Protein AF-A0A285TGV7-F1 (afdb_monomer)

Structure (mmCIF, N/CA/C/O backbone):
data_AF-A0A285TGV7-F1
#
_entry.id   AF-A0A285TGV7-F1
#
loop_
_atom_site.group_PDB
_atom_site.id
_atom_site.type_symbol
_atom_site.label_atom_id
_atom_site.label_alt_id
_atom_site.label_comp_id
_atom_site.label_asym_id
_atom_site.label_entity_id
_atom_site.label_seq_id
_atom_site.pdbx_PDB_ins_code
_atom_site.Cartn_x
_atom_site.Cartn_y
_atom_site.Cartn_z
_atom_site.occupancy
_atom_site.B_iso_or_equiv
_atom_site.auth_seq_id
_atom_site.auth_comp_id
_atom_site.auth_asym_id
_atom_site.auth_atom_id
_atom_site.pdbx_PDB_model_num
ATOM 1 N N . MET A 1 1 ? 22.449 10.801 -17.783 1.00 65.06 1 MET A N 1
ATOM 2 C CA . MET A 1 1 ? 21.555 9.685 -18.132 1.00 65.06 1 MET A CA 1
ATOM 3 C C . MET A 1 1 ? 20.516 10.207 -19.103 1.00 65.06 1 MET A C 1
ATOM 5 O O . MET A 1 1 ? 19.995 11.296 -18.882 1.00 65.06 1 MET A O 1
ATOM 9 N N . THR A 1 2 ? 20.301 9.522 -20.219 1.00 84.69 2 THR A N 1
ATOM 10 C CA . THR A 1 2 ? 19.288 9.898 -21.215 1.00 84.69 2 THR A CA 1
ATOM 11 C C . THR A 1 2 ? 17.889 9.512 -20.728 1.00 84.69 2 THR A C 1
ATOM 13 O O . THR A 1 2 ? 17.747 8.608 -19.912 1.00 84.69 2 THR A O 1
ATOM 16 N N . GLN A 1 3 ? 16.834 10.137 -21.267 1.00 82.44 3 GLN A N 1
ATOM 17 C CA . GLN A 1 3 ? 15.449 9.745 -20.954 1.00 82.44 3 GLN A CA 1
ATOM 18 C C . GLN A 1 3 ? 15.185 8.263 -21.263 1.00 82.44 3 GLN A C 1
ATOM 20 O O . GLN A 1 3 ? 14.459 7.599 -20.532 1.00 82.44 3 GLN A O 1
ATOM 25 N N . ARG A 1 4 ? 15.816 7.718 -22.311 1.00 82.44 4 ARG A N 1
ATOM 26 C CA . ARG A 1 4 ? 15.743 6.289 -22.626 1.00 82.44 4 ARG A CA 1
ATOM 27 C C . ARG A 1 4 ? 16.395 5.444 -21.534 1.00 82.44 4 ARG A C 1
ATOM 29 O O . ARG A 1 4 ? 15.785 4.492 -21.071 1.00 82.44 4 ARG A O 1
ATOM 36 N N . GLU A 1 5 ? 17.603 5.790 -21.102 1.00 81.56 5 GLU A N 1
ATOM 37 C CA . GLU A 1 5 ? 18.299 5.070 -20.026 1.00 81.56 5 GLU A CA 1
ATOM 38 C C . GLU A 1 5 ? 17.515 5.113 -18.710 1.00 81.56 5 GLU A C 1
ATOM 40 O O . GLU A 1 5 ? 17.354 4.074 -18.082 1.00 81.56 5 GLU A O 1
ATOM 45 N N . THR A 1 6 ? 16.960 6.272 -18.345 1.00 82.62 6 THR A N 1
ATOM 46 C CA . THR A 1 6 ? 16.120 6.441 -17.150 1.00 82.62 6 THR A CA 1
ATOM 47 C C . THR A 1 6 ? 14.837 5.612 -17.226 1.00 82.62 6 THR A C 1
ATOM 49 O O . THR A 1 6 ? 14.480 4.939 -16.261 1.00 82.62 6 THR A O 1
ATOM 52 N N . LEU A 1 7 ? 14.159 5.605 -18.382 1.00 81.50 7 LEU A N 1
ATOM 53 C CA . LEU A 1 7 ? 12.982 4.764 -18.612 1.00 81.50 7 LEU A CA 1
ATOM 54 C C . LEU A 1 7 ? 13.332 3.281 -18.451 1.00 81.50 7 LEU A C 1
ATOM 56 O O . LEU A 1 7 ? 12.666 2.564 -17.714 1.00 81.50 7 LEU A O 1
ATOM 60 N N . LEU A 1 8 ? 14.389 2.818 -19.117 1.00 78.75 8 LEU A N 1
ATOM 61 C CA . LEU A 1 8 ? 14.788 1.413 -19.070 1.00 78.75 8 LEU A CA 1
ATOM 62 C C . LEU A 1 8 ? 15.233 0.990 -17.670 1.00 78.75 8 LEU A C 1
ATOM 64 O O . LEU A 1 8 ? 14.900 -0.108 -17.243 1.00 78.75 8 LEU A O 1
ATOM 68 N N . GLU A 1 9 ? 15.953 1.843 -16.945 1.00 79.38 9 GLU A N 1
ATOM 69 C CA . GLU A 1 9 ? 16.333 1.582 -15.557 1.00 79.38 9 GLU A CA 1
ATOM 70 C C . GLU A 1 9 ? 15.107 1.457 -14.648 1.00 79.38 9 GLU A C 1
ATOM 72 O O . GLU A 1 9 ? 15.010 0.493 -13.891 1.00 79.38 9 GLU A O 1
ATOM 77 N N . TYR A 1 10 ? 14.136 2.366 -14.778 1.00 75.94 10 TYR A N 1
ATOM 78 C CA . TYR A 1 10 ? 12.892 2.293 -14.016 1.00 75.94 10 TYR A CA 1
ATOM 79 C C . TYR A 1 10 ? 12.128 0.987 -14.292 1.00 75.94 10 TYR A C 1
ATOM 81 O O . TYR A 1 10 ? 11.631 0.346 -13.364 1.00 75.94 10 TYR A O 1
ATOM 89 N N . LEU A 1 11 ? 12.066 0.561 -15.556 1.00 75.38 11 LEU A N 1
ATOM 90 C CA . LEU A 1 11 ? 11.303 -0.621 -15.954 1.00 75.38 11 LEU A CA 1
ATOM 91 C C . LEU A 1 11 ? 12.028 -1.957 -15.701 1.00 75.38 11 LEU A C 1
ATOM 93 O O . LEU A 1 11 ? 11.363 -2.987 -15.609 1.00 75.38 11 LEU A O 1
ATOM 97 N N . ARG A 1 12 ? 13.362 -1.973 -15.531 1.00 71.81 12 ARG A N 1
ATOM 98 C CA . ARG A 1 12 ? 14.166 -3.195 -15.275 1.00 71.81 12 ARG A CA 1
ATOM 99 C C . ARG A 1 12 ? 13.759 -3.969 -14.015 1.00 71.81 12 ARG A C 1
ATOM 101 O O . ARG A 1 12 ? 14.099 -5.138 -13.894 1.00 71.81 12 ARG A O 1
ATOM 108 N N . GLY A 1 13 ? 12.994 -3.361 -13.106 1.00 57.97 13 GLY A N 1
ATOM 109 C CA . GLY A 1 13 ? 12.381 -4.043 -11.959 1.00 57.97 13 GLY A CA 1
ATOM 110 C C . GLY A 1 13 ? 11.076 -4.789 -12.266 1.00 57.97 13 GLY A C 1
ATOM 111 O O . GLY A 1 13 ? 10.410 -5.226 -11.331 1.00 57.97 13 GLY A O 1
ATOM 112 N N . GLY A 1 14 ? 10.672 -4.880 -13.539 1.00 59.44 14 GLY A N 1
ATOM 113 C CA . GLY A 1 14 ? 9.363 -5.397 -13.945 1.00 59.44 14 GLY A CA 1
ATOM 114 C C . GLY A 1 14 ? 8.206 -4.456 -13.592 1.00 59.44 14 GLY A C 1
ATOM 115 O O . GLY A 1 14 ? 7.069 -4.881 -13.430 1.00 59.44 14 GLY A O 1
ATOM 116 N N . ARG A 1 15 ? 8.515 -3.165 -13.441 1.00 66.38 15 ARG A N 1
ATOM 117 C CA . ARG A 1 15 ? 7.560 -2.112 -13.091 1.00 66.38 15 ARG A CA 1
ATOM 118 C C . ARG A 1 15 ? 6.794 -1.651 -14.326 1.00 66.38 15 ARG A C 1
ATOM 120 O O . ARG A 1 15 ? 7.323 -1.674 -15.435 1.00 66.38 15 ARG A O 1
ATOM 127 N N . ILE A 1 16 ? 5.586 -1.140 -14.103 1.00 76.44 16 ILE A N 1
ATOM 128 C CA . ILE A 1 16 ? 4.822 -0.395 -15.105 1.00 76.44 16 ILE A CA 1
ATOM 129 C C . ILE A 1 16 ? 4.991 1.093 -14.803 1.00 76.44 16 ILE A C 1
ATOM 131 O O . ILE A 1 16 ? 4.609 1.541 -13.726 1.00 76.44 16 ILE A O 1
ATOM 135 N N . LEU A 1 17 ? 5.522 1.864 -15.750 1.00 78.25 17 LEU A N 1
ATOM 136 C CA . LEU A 1 17 ? 5.539 3.324 -15.670 1.00 78.25 17 LEU A CA 1
ATOM 137 C C . LEU A 1 17 ? 4.138 3.860 -15.968 1.00 78.25 17 LEU A C 1
ATOM 139 O O . LEU A 1 17 ? 3.742 3.930 -17.133 1.00 78.25 17 LEU A O 1
ATOM 143 N N . ARG A 1 18 ? 3.393 4.272 -14.942 1.00 80.44 18 ARG A N 1
ATOM 144 C CA . ARG A 1 18 ? 2.091 4.930 -15.099 1.00 80.44 18 ARG A CA 1
ATOM 145 C C . ARG A 1 18 ? 2.278 6.418 -15.374 1.00 80.44 18 ARG A C 1
ATOM 147 O O . ARG A 1 18 ? 3.303 7.017 -15.057 1.00 80.44 18 ARG A O 1
ATOM 154 N N . HIS A 1 19 ? 1.244 7.064 -15.912 1.00 75.69 19 HIS A N 1
ATOM 155 C CA . HIS A 1 19 ? 1.290 8.503 -16.211 1.00 75.69 19 HIS A CA 1
ATOM 156 C C . HIS A 1 19 ? 1.641 9.377 -14.995 1.00 75.69 19 HIS A C 1
ATOM 158 O O . HIS A 1 19 ? 2.351 10.370 -15.140 1.00 75.69 19 HIS A O 1
ATOM 164 N N . ARG A 1 20 ? 1.186 8.980 -13.803 1.00 72.00 20 ARG A N 1
ATOM 165 C CA . ARG A 1 20 ? 1.474 9.662 -12.532 1.00 72.00 20 ARG A CA 1
ATOM 166 C C . ARG A 1 20 ? 2.941 9.581 -12.098 1.00 72.00 20 ARG A C 1
ATOM 168 O O . ARG A 1 20 ? 3.390 10.429 -11.343 1.00 72.00 20 ARG A O 1
ATOM 175 N N . ASP A 1 21 ? 3.684 8.593 -12.591 1.00 74.69 21 ASP A N 1
ATOM 176 C CA . ASP A 1 21 ? 5.070 8.337 -12.187 1.00 74.69 21 ASP A CA 1
ATOM 177 C C . ASP A 1 21 ? 6.059 9.187 -12.980 1.00 74.69 21 ASP A C 1
ATOM 179 O O . ASP A 1 21 ? 7.179 9.428 -12.538 1.00 74.69 21 ASP A O 1
ATOM 183 N N . ILE A 1 22 ? 5.633 9.666 -14.153 1.00 78.81 22 ILE A N 1
ATOM 184 C CA . ILE A 1 22 ? 6.456 10.428 -15.091 1.00 78.81 22 ILE A CA 1
ATOM 185 C C . ILE A 1 22 ? 7.159 11.614 -14.403 1.00 78.81 22 ILE A C 1
ATOM 187 O O . ILE A 1 22 ? 8.376 11.730 -14.564 1.00 78.81 22 ILE A O 1
ATOM 191 N N . PRO A 1 23 ? 6.478 12.466 -13.606 1.00 78.50 23 PRO A N 1
ATOM 192 C CA . PRO A 1 23 ? 7.144 13.573 -12.926 1.00 78.50 23 PRO A CA 1
ATOM 193 C C . PRO A 1 23 ? 8.267 13.119 -11.989 1.00 78.50 23 PRO A C 1
ATOM 195 O O . PRO A 1 23 ? 9.333 13.732 -11.982 1.00 78.50 23 PRO A O 1
ATOM 198 N N . GLY A 1 24 ? 8.054 12.031 -11.242 1.00 72.94 24 GLY A N 1
ATOM 199 C CA . GLY A 1 24 ? 9.034 11.497 -10.296 1.00 72.94 24 GLY A CA 1
ATOM 200 C C . GLY A 1 24 ? 10.209 10.793 -10.976 1.00 72.94 24 GLY A C 1
ATOM 201 O O . GLY A 1 24 ? 11.348 10.953 -10.552 1.00 72.94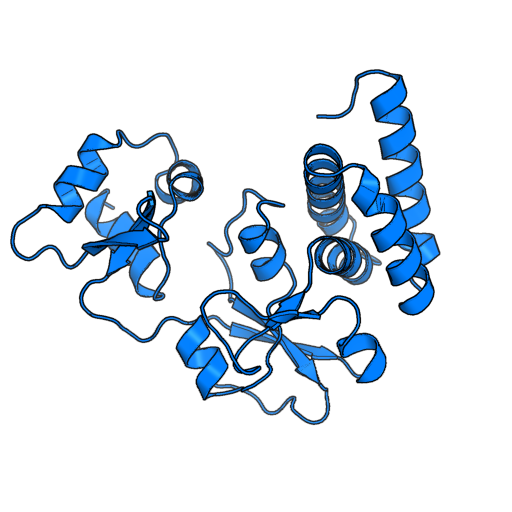 24 GLY A O 1
ATOM 202 N N . VAL A 1 25 ? 9.952 10.059 -12.061 1.00 75.50 25 VAL A N 1
ATOM 203 C CA . VAL A 1 25 ? 10.977 9.288 -12.785 1.00 75.50 25 VAL A CA 1
ATOM 204 C C . VAL A 1 25 ? 11.899 10.188 -13.602 1.00 75.50 25 VAL A C 1
ATOM 206 O O . VAL A 1 25 ? 13.100 9.946 -13.669 1.00 75.50 25 VAL A O 1
ATOM 209 N N . PHE A 1 26 ? 11.357 11.241 -14.213 1.00 80.38 26 PHE A N 1
ATOM 210 C CA . PHE A 1 26 ? 12.116 12.105 -15.120 1.00 80.38 26 PHE A CA 1
ATOM 211 C C . PHE A 1 26 ? 12.462 13.477 -14.529 1.00 80.38 26 PHE A C 1
ATOM 213 O O . PHE A 1 26 ? 13.061 14.298 -15.223 1.00 80.38 26 PHE A O 1
ATOM 220 N N . GLY A 1 27 ? 12.097 13.741 -13.269 1.00 71.06 27 GLY A N 1
ATOM 221 C CA . GLY A 1 27 ? 12.350 15.021 -12.601 1.00 71.06 27 GLY A CA 1
ATOM 222 C C . GLY A 1 27 ? 11.533 16.189 -13.169 1.00 71.06 27 GLY A C 1
ATOM 223 O O . GLY A 1 27 ? 11.974 17.335 -13.109 1.00 71.06 27 GLY A O 1
ATOM 224 N N . GLY A 1 28 ? 10.367 15.912 -13.759 1.00 72.88 28 GLY A N 1
ATOM 225 C CA . GLY A 1 28 ? 9.502 16.913 -14.383 1.00 72.88 28 GLY A CA 1
ATOM 226 C C . GLY A 1 28 ? 8.536 16.331 -15.415 1.00 72.88 28 GLY A C 1
ATOM 227 O O . GLY A 1 28 ? 8.484 15.125 -15.649 1.00 72.88 28 GLY A O 1
ATOM 228 N N . SER A 1 29 ? 7.748 17.200 -16.055 1.00 66.81 29 SER A N 1
ATOM 229 C CA . SER A 1 29 ? 6.833 16.760 -17.115 1.00 66.81 29 SER A CA 1
ATOM 230 C C . SER A 1 29 ? 7.613 16.290 -18.349 1.00 66.81 29 SER A C 1
ATOM 232 O O . SER A 1 29 ? 8.372 17.045 -18.955 1.00 66.81 29 SER A O 1
ATOM 234 N N . VAL A 1 30 ? 7.417 15.029 -18.736 1.00 73.06 30 VAL A N 1
ATOM 235 C CA . VAL A 1 30 ? 7.837 14.530 -20.048 1.00 73.06 30 VAL A CA 1
ATOM 236 C C . VAL A 1 30 ? 6.666 14.682 -20.997 1.00 73.06 30 VAL A C 1
ATOM 238 O O . VAL A 1 30 ? 5.543 14.292 -20.679 1.00 73.06 30 VAL A O 1
ATOM 241 N N . GLN A 1 31 ? 6.931 15.241 -22.176 1.00 68.94 31 GLN A N 1
ATOM 242 C CA . GLN A 1 31 ? 5.930 15.313 -23.232 1.00 68.94 31 GLN A CA 1
ATOM 243 C C . GLN A 1 31 ? 5.446 13.892 -23.567 1.00 68.94 31 GLN A C 1
ATOM 245 O O . GLN A 1 31 ? 6.283 13.030 -23.848 1.00 68.94 31 GLN A O 1
ATOM 250 N N . PRO A 1 32 ? 4.128 13.618 -23.573 1.00 65.19 32 PRO A N 1
ATOM 251 C CA . PRO A 1 32 ? 3.599 12.287 -23.876 1.00 65.19 32 PRO A CA 1
ATOM 252 C C . PRO A 1 32 ? 4.132 11.714 -25.197 1.00 65.19 32 PRO A C 1
ATOM 254 O O . PRO A 1 32 ? 4.445 10.529 -25.277 1.00 65.19 32 PRO A O 1
ATOM 257 N N . SER A 1 33 ? 4.337 12.579 -26.195 1.00 70.00 33 SER A N 1
ATOM 258 C CA . SER A 1 33 ? 4.921 12.233 -27.494 1.00 70.00 33 SER A CA 1
ATOM 259 C C . SER A 1 33 ? 6.333 11.651 -27.400 1.00 70.00 33 SER A C 1
ATOM 261 O O . SER A 1 33 ? 6.696 10.819 -28.227 1.00 70.00 33 SER A O 1
ATOM 263 N N . THR A 1 34 ? 7.121 12.028 -26.393 1.00 75.38 34 THR A N 1
ATOM 264 C CA . THR A 1 34 ? 8.468 11.495 -26.168 1.00 75.38 34 THR A CA 1
ATOM 265 C C . THR A 1 34 ? 8.423 10.039 -25.721 1.00 75.38 34 THR A C 1
ATOM 267 O O . THR A 1 34 ? 9.161 9.219 -26.260 1.00 75.38 34 THR A O 1
ATOM 270 N N . LEU A 1 35 ? 7.533 9.694 -24.786 1.00 75.81 35 LEU A N 1
ATOM 271 C CA . LEU A 1 35 ? 7.361 8.307 -24.338 1.00 75.81 35 LEU A CA 1
ATOM 272 C C . LEU A 1 35 ? 6.760 7.448 -25.449 1.00 75.81 35 LEU A C 1
ATOM 274 O O . LEU A 1 35 ? 7.270 6.369 -25.728 1.00 75.81 35 LEU A O 1
ATOM 278 N N . THR A 1 36 ? 5.758 7.970 -26.161 1.00 76.06 36 THR A N 1
ATOM 279 C CA . THR A 1 36 ? 5.206 7.314 -27.352 1.00 76.06 36 THR A CA 1
ATOM 280 C C . THR A 1 36 ? 6.279 7.069 -28.414 1.00 76.06 36 THR A C 1
ATOM 282 O O . THR A 1 36 ? 6.296 6.005 -29.025 1.00 76.06 36 THR A O 1
ATOM 285 N N . ARG A 1 37 ? 7.209 8.010 -28.624 1.00 80.25 37 ARG A N 1
ATOM 286 C CA . ARG A 1 37 ? 8.319 7.819 -29.565 1.00 80.25 37 ARG A CA 1
ATOM 287 C C . ARG A 1 37 ? 9.272 6.721 -29.101 1.00 80.25 37 ARG A C 1
ATOM 289 O O . ARG A 1 37 ? 9.599 5.865 -29.906 1.00 80.25 37 ARG A O 1
ATOM 296 N N . LEU A 1 38 ? 9.669 6.726 -27.827 1.00 77.38 38 LEU A N 1
ATOM 297 C CA . LEU A 1 38 ? 10.559 5.711 -27.249 1.00 77.38 38 LEU A CA 1
ATOM 298 C C . LEU A 1 38 ? 9.962 4.297 -27.324 1.00 77.38 38 LEU A C 1
ATOM 300 O O . LEU A 1 38 ? 10.691 3.332 -27.523 1.00 77.38 38 LEU A O 1
ATOM 304 N N . VAL A 1 39 ? 8.641 4.175 -27.190 1.00 78.62 39 VAL A N 1
ATOM 305 C CA . VAL A 1 39 ? 7.905 2.901 -27.295 1.00 78.62 39 VAL A CA 1
ATOM 306 C C . VAL A 1 39 ? 7.788 2.435 -28.744 1.00 78.62 39 VAL A C 1
ATOM 308 O O . VAL A 1 39 ? 7.925 1.254 -29.024 1.00 78.62 39 VAL A O 1
ATOM 311 N N . ASN A 1 40 ? 7.580 3.361 -29.679 1.00 80.31 40 ASN A N 1
ATOM 312 C CA . ASN A 1 40 ? 7.420 3.044 -31.100 1.00 80.31 40 ASN A CA 1
ATOM 313 C C . ASN A 1 40 ? 8.752 2.956 -31.870 1.00 80.31 40 ASN A C 1
ATOM 315 O O . ASN A 1 40 ? 8.740 2.819 -33.095 1.00 80.31 40 ASN A O 1
ATOM 319 N N . GLU A 1 41 ? 9.898 3.080 -31.195 1.00 82.75 41 GLU A N 1
ATOM 320 C CA . GLU A 1 41 ? 11.203 2.864 -31.821 1.00 82.75 41 GLU A CA 1
ATOM 321 C C . GLU A 1 41 ? 11.329 1.404 -32.303 1.00 82.75 41 GLU A C 1
ATOM 323 O O . GLU A 1 41 ? 10.875 0.488 -31.611 1.00 82.75 41 GLU A O 1
ATOM 328 N N . PRO A 1 42 ? 11.947 1.156 -33.475 1.00 76.00 42 PRO A N 1
ATOM 329 C CA . PRO A 1 42 ? 12.250 -0.201 -33.917 1.00 76.00 42 PRO A CA 1
ATOM 330 C C . PRO A 1 42 ? 13.041 -0.947 -32.839 1.00 76.00 42 PRO A C 1
ATOM 332 O O . PRO A 1 42 ? 13.979 -0.389 -32.265 1.00 76.00 42 PRO A O 1
ATOM 335 N N . ASP A 1 43 ? 12.633 -2.183 -32.550 1.00 76.38 43 ASP A N 1
ATOM 336 C CA . ASP A 1 43 ? 13.212 -3.027 -31.498 1.00 76.38 43 ASP A CA 1
ATOM 337 C C . ASP A 1 43 ? 13.180 -2.390 -30.097 1.00 76.38 43 ASP A C 1
ATOM 339 O O . ASP A 1 43 ? 14.020 -2.694 -29.242 1.00 76.38 43 ASP A O 1
ATOM 343 N N . SER A 1 44 ? 12.224 -1.484 -29.842 1.00 77.94 44 SER A N 1
ATOM 344 C CA . SER A 1 44 ? 12.051 -0.930 -28.505 1.00 77.94 44 SER A CA 1
ATOM 345 C C . SER A 1 44 ? 11.792 -2.066 -27.520 1.00 77.94 44 SER A C 1
ATOM 347 O O . SER A 1 44 ? 10.869 -2.865 -27.708 1.00 77.94 44 SER A O 1
ATOM 349 N N . PRO A 1 45 ? 12.573 -2.149 -26.432 1.00 78.25 45 PRO A N 1
ATOM 350 C CA . PRO A 1 45 ? 12.318 -3.125 -25.401 1.00 78.25 45 PRO A CA 1
ATOM 351 C C . PRO A 1 45 ? 11.156 -2.677 -24.505 1.00 78.25 45 PRO A C 1
ATOM 353 O O . PRO A 1 45 ? 11.051 -3.209 -23.415 1.00 78.25 45 PRO A O 1
ATOM 356 N N . VAL A 1 46 ? 10.347 -1.677 -24.889 1.00 80.88 46 VAL A N 1
ATOM 357 C CA . VAL A 1 46 ? 9.253 -1.093 -24.099 1.00 80.88 46 VAL A CA 1
ATOM 358 C C . VAL A 1 46 ? 7.944 -1.169 -24.884 1.00 80.88 46 VAL A C 1
ATOM 360 O O . VAL A 1 46 ? 7.906 -0.794 -26.050 1.00 80.88 46 VAL A O 1
ATOM 363 N N . GLU A 1 47 ? 6.859 -1.580 -24.238 1.00 82.94 47 GLU A N 1
ATOM 364 C CA . GLU A 1 47 ? 5.507 -1.606 -24.794 1.00 82.94 47 GLU A CA 1
ATOM 365 C C . GLU A 1 47 ? 4.509 -0.812 -23.942 1.00 82.94 47 GLU A C 1
ATOM 367 O O . GLU A 1 47 ? 4.729 -0.553 -22.757 1.00 82.94 47 GLU A O 1
ATOM 372 N N . ALA A 1 48 ? 3.396 -0.417 -24.561 1.00 81.25 48 ALA A N 1
ATOM 373 C CA . ALA A 1 48 ? 2.274 0.216 -23.879 1.00 81.25 48 ALA A CA 1
ATOM 374 C C . ALA A 1 48 ? 1.380 -0.840 -23.211 1.00 81.25 48 ALA A C 1
ATOM 376 O O . ALA A 1 48 ? 0.952 -1.803 -23.846 1.00 81.25 48 ALA A O 1
ATOM 377 N N . VAL A 1 49 ? 1.035 -0.620 -21.946 1.00 76.00 49 VAL A N 1
ATOM 378 C CA . VAL A 1 49 ? 0.118 -1.462 -21.177 1.00 76.00 49 VAL A CA 1
ATOM 379 C C . VAL A 1 49 ? -1.300 -0.929 -21.330 1.00 76.00 49 VAL A C 1
ATOM 381 O O . VAL A 1 49 ? -1.587 0.233 -21.019 1.00 76.00 49 VAL A O 1
ATOM 384 N N . ILE A 1 50 ? -2.200 -1.791 -21.800 1.00 75.81 50 ILE A N 1
ATOM 385 C CA . ILE A 1 50 ? -3.611 -1.469 -22.014 1.00 75.81 50 ILE A CA 1
ATOM 386 C C . ILE A 1 50 ? -4.465 -2.343 -21.100 1.00 75.81 50 ILE A C 1
ATOM 388 O O . ILE A 1 50 ? -4.455 -3.566 -21.211 1.00 75.81 50 ILE A O 1
ATOM 392 N N . GLU A 1 51 ? -5.265 -1.715 -20.245 1.00 61.28 51 GLU A N 1
ATOM 393 C CA . GLU A 1 51 ? -6.210 -2.399 -19.367 1.00 61.28 51 GLU A CA 1
ATOM 394 C C . GLU A 1 51 ? -7.628 -1.875 -19.611 1.00 61.28 51 GLU A C 1
ATOM 396 O O . GLU A 1 51 ? -7.867 -0.666 -19.614 1.00 61.28 51 GLU A O 1
ATOM 401 N N . LYS A 1 52 ? -8.590 -2.781 -19.851 1.00 72.19 52 LYS A N 1
ATOM 402 C CA . LYS A 1 52 ? -10.003 -2.438 -20.134 1.00 72.19 52 LYS A CA 1
ATOM 403 C C . LYS A 1 52 ? -10.143 -1.376 -21.247 1.00 72.19 52 LYS A C 1
ATOM 405 O O . LYS A 1 52 ? -10.999 -0.496 -21.183 1.00 72.19 52 LYS A O 1
ATOM 410 N N . GLY A 1 53 ? -9.271 -1.444 -22.259 1.00 72.56 53 GLY A N 1
ATOM 411 C CA . GLY A 1 53 ? -9.237 -0.512 -23.392 1.00 72.56 53 GLY A CA 1
ATOM 412 C C . GLY A 1 53 ? -8.611 0.857 -23.098 1.00 72.56 53 GLY A C 1
ATOM 413 O O . GLY A 1 53 ? -8.639 1.725 -23.967 1.00 72.56 53 GLY A O 1
ATOM 414 N N . LYS A 1 54 ? -8.045 1.074 -21.904 1.00 68.75 54 LYS A N 1
ATOM 415 C CA . LYS A 1 54 ? -7.348 2.311 -21.532 1.00 68.75 54 LYS A CA 1
ATOM 416 C C . LYS A 1 54 ? -5.847 2.073 -21.446 1.00 68.75 54 LYS A C 1
ATOM 418 O O . LYS A 1 54 ? -5.407 1.083 -20.873 1.00 68.75 54 LYS A O 1
ATOM 423 N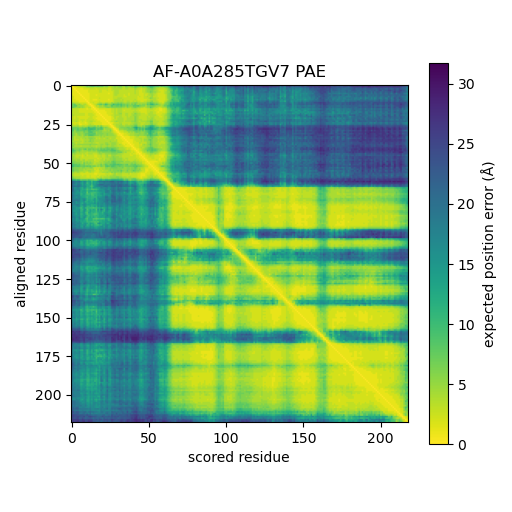 N . HIS A 1 55 ? -5.067 3.001 -21.990 1.00 75.06 55 HIS A N 1
ATOM 424 C CA . HIS A 1 55 ? -3.623 3.026 -21.794 1.00 75.06 55 HIS A CA 1
ATOM 425 C C . HIS A 1 55 ? -3.317 3.417 -20.344 1.00 75.06 55 HIS A C 1
ATOM 427 O O . HIS A 1 55 ? -3.681 4.512 -19.911 1.00 75.06 55 HIS A O 1
ATOM 433 N N . ILE A 1 56 ? -2.697 2.505 -19.596 1.00 70.38 56 ILE A N 1
ATOM 434 C CA . ILE A 1 56 ? -2.416 2.689 -18.166 1.00 70.38 56 ILE A CA 1
ATOM 435 C C . ILE A 1 56 ? -0.935 2.954 -17.872 1.00 70.38 56 ILE A C 1
ATOM 437 O O . ILE A 1 56 ? -0.618 3.456 -16.792 1.00 70.38 56 ILE A O 1
ATOM 441 N N . GLY A 1 57 ? -0.033 2.679 -18.820 1.00 79.94 57 GLY A N 1
ATOM 442 C CA . GLY A 1 57 ? 1.396 2.928 -18.653 1.00 79.94 57 GLY A CA 1
ATOM 443 C C . GLY A 1 57 ? 2.282 2.183 -19.647 1.00 79.94 57 GLY A C 1
ATOM 444 O O . GLY A 1 57 ? 1.801 1.685 -20.657 1.00 79.94 57 GLY A O 1
ATOM 445 N N . TYR A 1 58 ? 3.572 2.081 -19.336 1.00 83.00 58 TYR A N 1
ATOM 446 C CA . TYR A 1 58 ? 4.593 1.453 -20.182 1.00 83.00 58 TYR A CA 1
ATOM 447 C C . TYR A 1 58 ? 5.371 0.369 -19.417 1.00 83.00 58 TYR A C 1
ATOM 449 O O . TYR A 1 58 ? 5.622 0.552 -18.228 1.00 83.00 58 TYR A O 1
ATOM 457 N N . GLN A 1 59 ? 5.781 -0.724 -20.071 1.00 77.75 59 GLN A N 1
ATOM 458 C CA . GLN A 1 59 ? 6.557 -1.833 -19.470 1.00 77.75 59 GLN A CA 1
ATOM 459 C C . GLN A 1 59 ? 7.606 -2.408 -20.433 1.00 77.75 59 GLN A C 1
ATOM 461 O O . GLN A 1 59 ? 7.562 -2.079 -21.610 1.00 77.75 59 GLN A O 1
ATOM 466 N N . LEU A 1 60 ? 8.539 -3.258 -19.976 1.00 79.25 60 LEU A N 1
ATOM 467 C CA . LEU A 1 60 ? 9.501 -3.919 -20.878 1.00 79.25 60 LEU A CA 1
ATOM 468 C C . LEU A 1 60 ? 8.868 -5.077 -21.684 1.00 79.25 60 LEU A C 1
ATOM 470 O O . LEU A 1 60 ? 8.075 -5.834 -21.134 1.00 79.25 60 LEU A O 1
ATOM 474 N N . THR A 1 61 ? 9.275 -5.266 -22.947 1.00 69.31 61 THR A N 1
ATOM 475 C CA . THR A 1 61 ? 8.839 -6.361 -23.844 1.00 69.31 61 THR A CA 1
ATOM 476 C C . THR A 1 61 ? 9.492 -7.700 -23.503 1.00 69.31 61 THR A C 1
ATOM 478 O O . THR A 1 61 ? 8.852 -8.749 -23.573 1.00 69.31 61 THR A O 1
ATOM 481 N N . THR A 1 62 ? 10.767 -7.696 -23.097 1.00 56.62 62 THR A N 1
ATOM 482 C CA . THR A 1 62 ? 11.391 -8.857 -22.455 1.00 56.62 62 THR A CA 1
ATOM 483 C C . THR A 1 62 ? 10.972 -8.862 -20.997 1.00 56.62 62 THR A C 1
ATOM 485 O O . THR A 1 62 ? 11.515 -8.117 -20.178 1.00 56.62 62 THR A O 1
ATOM 488 N N . PHE A 1 63 ? 9.978 -9.690 -20.700 1.00 46.88 63 PHE A N 1
ATOM 489 C CA . PHE A 1 63 ? 9.419 -9.844 -19.369 1.00 46.88 63 PHE A CA 1
ATOM 490 C C . PHE A 1 63 ? 10.440 -10.559 -18.466 1.00 46.88 63 PHE A C 1
ATOM 492 O O . PHE A 1 63 ? 10.425 -11.782 -18.321 1.00 46.88 63 PHE A O 1
ATOM 499 N N . GLU A 1 64 ? 11.362 -9.813 -17.850 1.00 46.41 64 GLU A N 1
ATOM 500 C CA . GLU A 1 64 ? 11.837 -10.260 -16.543 1.00 46.41 64 GLU A CA 1
ATOM 501 C C . GLU A 1 64 ? 10.599 -10.364 -15.650 1.00 46.41 64 GLU A C 1
ATOM 503 O O . GLU A 1 64 ? 9.812 -9.414 -15.642 1.00 46.41 64 GLU A O 1
ATOM 508 N N . PRO A 1 65 ? 10.378 -11.492 -14.943 1.00 52.16 65 PRO A N 1
ATOM 509 C CA . PRO A 1 65 ? 9.167 -11.635 -14.162 1.00 52.16 65 PRO A CA 1
ATOM 510 C C . PRO A 1 65 ? 9.081 -10.456 -13.205 1.00 52.16 65 PRO A C 1
ATOM 512 O O . PRO A 1 65 ? 10.031 -10.192 -12.456 1.00 52.16 65 PRO A O 1
ATOM 515 N N . ASP A 1 66 ? 7.956 -9.747 -13.305 1.00 69.50 66 ASP A N 1
ATOM 516 C CA . ASP A 1 66 ? 7.569 -8.652 -12.430 1.00 69.50 66 ASP A CA 1
ATOM 517 C C . ASP A 1 66 ? 7.968 -9.008 -10.996 1.00 69.50 66 ASP A C 1
ATOM 519 O O . ASP A 1 66 ? 7.796 -10.153 -10.557 1.00 69.50 66 ASP A O 1
ATOM 523 N N . ILE A 1 67 ? 8.556 -8.061 -10.267 1.00 74.12 67 ILE A N 1
ATOM 524 C CA . ILE A 1 67 ? 8.913 -8.269 -8.866 1.00 74.12 67 ILE A CA 1
ATOM 525 C C . ILE A 1 67 ? 7.726 -8.846 -8.080 1.00 74.12 67 ILE A C 1
ATOM 527 O O . ILE A 1 67 ? 7.921 -9.732 -7.249 1.00 74.12 67 ILE A O 1
ATOM 531 N N . TYR A 1 68 ? 6.490 -8.472 -8.425 1.00 80.19 68 TYR A N 1
ATOM 532 C CA . TYR A 1 68 ? 5.276 -9.047 -7.850 1.00 80.19 68 TYR A CA 1
ATOM 533 C C . TYR A 1 68 ? 5.047 -10.513 -8.239 1.00 80.19 68 TYR A C 1
ATOM 535 O O . TYR A 1 68 ? 4.638 -11.302 -7.391 1.00 80.19 68 TYR A O 1
ATOM 543 N N . GLN A 1 69 ? 5.383 -10.932 -9.461 1.00 78.31 69 GLN A N 1
ATOM 544 C CA . GLN A 1 69 ? 5.376 -12.346 -9.860 1.00 78.31 69 GLN A CA 1
ATOM 545 C C . GLN A 1 69 ? 6.463 -13.151 -9.144 1.00 78.31 69 GLN A C 1
ATOM 547 O O . GLN A 1 69 ? 6.192 -14.254 -8.665 1.00 78.31 69 GLN A O 1
ATOM 552 N N . LYS A 1 70 ? 7.674 -12.595 -9.005 1.00 80.38 70 LYS A N 1
ATOM 553 C CA . LYS A 1 70 ? 8.764 -13.209 -8.226 1.00 80.38 70 LYS A CA 1
ATOM 554 C C . LYS A 1 70 ? 8.355 -13.361 -6.752 1.00 80.38 70 LYS A C 1
ATOM 556 O O . LYS A 1 70 ? 8.562 -14.422 -6.152 1.00 80.38 70 LYS A O 1
ATOM 561 N N . ILE A 1 71 ? 7.716 -12.344 -6.170 1.00 83.88 71 ILE A N 1
ATOM 562 C CA . ILE A 1 71 ? 7.149 -12.391 -4.814 1.00 83.88 71 ILE A CA 1
ATOM 563 C C . ILE A 1 71 ? 6.048 -13.451 -4.732 1.00 83.88 71 ILE A C 1
ATOM 565 O O . ILE A 1 71 ? 6.129 -14.322 -3.874 1.00 83.88 71 ILE A O 1
ATOM 569 N N . ALA A 1 72 ? 5.061 -13.433 -5.626 1.00 84.19 72 ALA A N 1
ATOM 570 C CA . ALA A 1 72 ? 3.935 -14.366 -5.616 1.00 84.19 72 ALA A CA 1
ATOM 571 C C . ALA A 1 72 ? 4.383 -15.831 -5.753 1.00 84.19 72 ALA A C 1
ATOM 573 O O . ALA A 1 72 ? 3.848 -16.710 -5.079 1.00 84.19 72 ALA A O 1
ATOM 574 N N . ALA A 1 73 ? 5.394 -16.099 -6.584 1.00 82.31 73 ALA A N 1
ATOM 575 C CA . ALA A 1 73 ? 5.958 -17.434 -6.760 1.00 82.31 73 ALA A CA 1
ATOM 576 C C . ALA A 1 73 ? 6.777 -17.893 -5.541 1.00 82.31 73 ALA A C 1
ATOM 578 O O . ALA A 1 73 ? 6.680 -19.045 -5.121 1.00 82.31 73 ALA A O 1
ATOM 579 N N . SER A 1 74 ? 7.583 -17.001 -4.956 1.00 82.50 74 SER A N 1
ATOM 580 C CA . SER A 1 74 ? 8.447 -17.329 -3.809 1.00 82.50 74 SER A CA 1
ATOM 581 C C . SER A 1 74 ? 7.713 -17.329 -2.463 1.00 82.50 74 SER A C 1
ATOM 583 O O . SER A 1 74 ? 8.127 -18.020 -1.523 1.00 82.50 74 SER A O 1
ATOM 585 N N . ARG A 1 75 ? 6.634 -16.547 -2.359 1.00 83.75 75 ARG A N 1
ATOM 586 C CA . ARG A 1 75 ? 5.736 -16.416 -1.210 1.00 83.75 75 ARG A CA 1
ATOM 587 C C . ARG A 1 75 ? 4.291 -16.199 -1.650 1.00 83.75 75 ARG A C 1
ATOM 589 O O . ARG A 1 75 ? 3.775 -15.082 -1.555 1.00 83.75 75 ARG A O 1
ATOM 596 N N 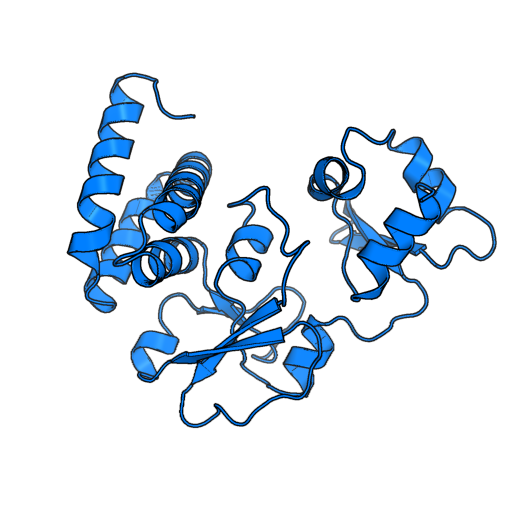. PRO A 1 76 ? 3.599 -17.285 -2.016 1.00 85.31 76 PRO A N 1
ATOM 597 C CA . PRO A 1 76 ? 2.157 -17.249 -2.165 1.00 85.31 76 PRO A CA 1
ATOM 598 C C . PRO A 1 76 ? 1.511 -16.730 -0.879 1.00 85.31 76 PRO A C 1
ATOM 600 O O . PRO A 1 76 ? 1.808 -17.203 0.222 1.00 85.31 76 PRO A O 1
ATOM 603 N N . GLY A 1 77 ? 0.650 -15.730 -1.020 1.00 86.94 77 GLY A N 1
ATOM 604 C CA . GLY A 1 77 ? -0.050 -15.111 0.097 1.00 86.94 77 GLY A CA 1
ATOM 605 C C . GLY A 1 77 ? 0.734 -14.035 0.850 1.00 86.94 77 GLY A C 1
ATOM 606 O O . GLY A 1 77 ? 0.299 -13.608 1.922 1.00 86.94 77 GLY A O 1
ATOM 607 N N . ALA A 1 78 ? 1.862 -13.568 0.305 1.00 89.69 78 ALA A N 1
ATOM 608 C CA . ALA A 1 78 ? 2.472 -12.321 0.753 1.00 89.69 78 ALA A CA 1
ATOM 609 C C . ALA A 1 78 ? 1.483 -11.149 0.617 1.00 89.69 78 ALA A C 1
ATOM 611 O O . ALA A 1 78 ? 0.612 -11.144 -0.254 1.00 89.69 78 ALA A O 1
ATOM 612 N N . VAL A 1 79 ? 1.622 -10.149 1.487 1.00 92.56 79 VAL A N 1
ATOM 613 C CA . VAL A 1 79 ? 0.781 -8.945 1.485 1.00 92.56 79 VAL A CA 1
ATOM 614 C C . VAL A 1 79 ? 1.656 -7.730 1.215 1.00 92.56 79 VAL A C 1
ATOM 616 O O . VAL A 1 79 ? 2.486 -7.382 2.051 1.00 92.56 79 VAL A O 1
ATOM 619 N N . LEU A 1 80 ? 1.463 -7.052 0.087 1.00 90.62 80 LEU A N 1
ATOM 620 C CA . LEU A 1 80 ? 2.034 -5.732 -0.161 1.00 90.62 80 LEU A CA 1
ATOM 621 C C . LEU A 1 80 ? 1.559 -4.760 0.922 1.00 90.62 80 LEU A C 1
ATOM 623 O O . LEU A 1 80 ? 0.370 -4.673 1.240 1.00 90.62 80 LEU A O 1
ATOM 627 N N . CYS A 1 81 ? 2.504 -4.049 1.526 1.00 90.12 81 CYS A N 1
ATOM 628 C CA . CYS A 1 81 ? 2.252 -3.194 2.678 1.00 90.12 81 CYS A CA 1
ATOM 629 C C . CYS A 1 81 ? 3.128 -1.940 2.629 1.00 90.12 81 CYS A C 1
ATOM 631 O O . CYS A 1 81 ? 3.936 -1.754 1.721 1.00 90.12 81 CYS A O 1
ATOM 633 N N . GLY A 1 82 ? 2.985 -1.066 3.625 1.00 86.88 82 GLY A N 1
ATOM 634 C CA . GLY A 1 82 ? 3.911 0.046 3.788 1.00 86.88 82 GLY A CA 1
ATOM 635 C C . GLY A 1 82 ? 3.914 1.017 2.606 1.00 86.88 82 GLY A C 1
ATOM 636 O O . GLY A 1 82 ? 2.854 1.365 2.091 1.00 86.88 82 GLY A O 1
ATOM 637 N N . ALA A 1 83 ? 5.107 1.456 2.201 1.00 84.00 83 ALA A N 1
ATOM 638 C CA . ALA A 1 83 ? 5.279 2.389 1.086 1.00 84.00 83 ALA A CA 1
ATOM 639 C C . ALA A 1 83 ? 4.797 1.807 -0.255 1.00 84.00 83 ALA A C 1
ATOM 641 O O . ALA A 1 83 ? 4.155 2.521 -1.020 1.00 84.00 83 ALA A O 1
ATOM 642 N N . SER A 1 84 ? 5.010 0.507 -0.499 1.00 84.88 84 SER A N 1
ATOM 643 C CA . SER A 1 84 ? 4.495 -0.170 -1.697 1.00 84.88 84 SER A CA 1
ATOM 644 C C . SER A 1 84 ? 2.975 -0.057 -1.784 1.00 84.88 84 SER A C 1
ATOM 646 O O . SER A 1 84 ? 2.438 0.353 -2.808 1.00 84.88 84 SER A O 1
ATOM 648 N N . ALA A 1 85 ? 2.268 -0.350 -0.689 1.00 90.00 85 ALA A N 1
ATOM 649 C CA . ALA A 1 85 ? 0.813 -0.235 -0.671 1.00 90.00 85 ALA A CA 1
ATOM 650 C C . ALA A 1 85 ? 0.334 1.223 -0.794 1.00 90.00 85 ALA A C 1
ATOM 652 O O . ALA A 1 85 ? -0.609 1.480 -1.535 1.00 90.00 85 ALA A O 1
ATOM 653 N N . LEU A 1 86 ? 0.995 2.184 -0.130 1.00 88.56 86 LEU A N 1
ATOM 654 C CA . LEU A 1 86 ? 0.653 3.609 -0.266 1.00 88.56 86 LEU A CA 1
ATOM 655 C C . LEU A 1 86 ? 0.701 4.059 -1.725 1.00 88.56 86 LEU A C 1
ATOM 657 O O . LEU A 1 86 ? -0.204 4.743 -2.195 1.00 88.56 86 LEU A O 1
ATOM 661 N N . TYR A 1 87 ? 1.752 3.656 -2.429 1.00 84.44 87 TYR A N 1
ATOM 662 C CA . TYR A 1 87 ? 1.963 4.017 -3.818 1.00 84.44 87 TYR A CA 1
ATOM 663 C C . TYR A 1 87 ? 0.932 3.375 -4.756 1.00 84.44 87 TYR A C 1
ATOM 665 O O . TYR A 1 87 ? 0.407 4.037 -5.653 1.00 84.44 87 TYR A O 1
ATOM 673 N N . HIS A 1 88 ? 0.578 2.105 -4.532 1.00 83.75 88 HIS A N 1
ATOM 674 C CA . HIS A 1 88 ? -0.471 1.440 -5.316 1.00 83.75 88 HIS A CA 1
ATOM 675 C C . HIS A 1 88 ? -1.830 2.130 -5.185 1.00 83.75 88 HIS A C 1
ATOM 677 O O . HIS A 1 88 ? -2.559 2.203 -6.174 1.00 83.75 88 HIS A O 1
ATOM 683 N N . TRP A 1 89 ? -2.122 2.695 -4.012 1.00 88.38 89 TRP A N 1
ATOM 684 C CA . TRP A 1 89 ? -3.368 3.406 -3.713 1.00 88.38 89 TRP A CA 1
ATOM 685 C C . TRP A 1 89 ? -3.343 4.918 -3.974 1.00 88.38 89 TRP A C 1
ATOM 687 O O . TRP A 1 89 ? -4.273 5.607 -3.561 1.00 88.38 89 TRP A O 1
ATOM 697 N N . ASP A 1 90 ? -2.306 5.458 -4.622 1.00 85.38 90 ASP A N 1
ATOM 698 C CA . ASP A 1 90 ? -2.180 6.907 -4.867 1.00 85.38 90 ASP A CA 1
ATOM 699 C C . ASP A 1 90 ? -2.155 7.760 -3.582 1.00 85.38 90 ASP A C 1
ATOM 701 O O . ASP A 1 90 ? -2.509 8.941 -3.572 1.00 85.38 90 ASP A O 1
ATOM 705 N N . LEU A 1 91 ? -1.717 7.172 -2.467 1.00 88.81 91 LEU A N 1
ATOM 706 C CA . LEU A 1 91 ? -1.638 7.835 -1.163 1.00 88.81 91 LEU A CA 1
ATOM 707 C C . LEU A 1 91 ? -0.262 8.451 -0.890 1.00 88.81 91 LEU A C 1
ATOM 709 O O . LEU A 1 91 ? -0.024 8.980 0.193 1.00 88.81 91 LEU A O 1
ATOM 713 N N . THR A 1 92 ? 0.652 8.378 -1.853 1.00 83.75 92 THR A N 1
ATOM 714 C CA . THR A 1 92 ? 1.952 9.046 -1.812 1.00 83.75 92 THR A CA 1
ATOM 715 C C . THR A 1 92 ? 2.470 9.262 -3.232 1.00 83.75 92 THR A C 1
ATOM 717 O O . THR A 1 92 ? 2.285 8.401 -4.092 1.00 83.75 92 THR A O 1
ATOM 720 N N . ASP A 1 93 ? 3.134 10.397 -3.460 1.00 73.25 93 ASP A N 1
ATOM 721 C CA . ASP A 1 93 ? 3.868 10.664 -4.707 1.00 73.25 93 ASP A CA 1
ATOM 722 C C . ASP A 1 93 ? 5.289 10.118 -4.669 1.00 73.25 93 ASP A C 1
ATOM 724 O O . ASP A 1 93 ? 5.996 10.196 -5.669 1.00 73.25 93 ASP A O 1
ATOM 728 N N . ASN A 1 94 ? 5.739 9.603 -3.523 1.00 60.62 94 ASN A N 1
ATOM 729 C CA . ASN A 1 94 ? 7.014 8.922 -3.443 1.00 60.62 94 ASN A CA 1
ATOM 730 C C . ASN A 1 94 ? 6.792 7.497 -3.960 1.00 60.62 94 ASN A C 1
ATOM 732 O O . ASN A 1 94 ? 6.262 6.669 -3.206 1.00 60.62 94 ASN A O 1
ATOM 736 N N . PRO A 1 95 ? 7.144 7.177 -5.224 1.00 52.47 95 PRO A N 1
ATOM 737 C CA . PRO A 1 95 ? 7.153 5.789 -5.640 1.00 52.47 95 PRO A CA 1
ATOM 738 C C . PRO A 1 95 ? 8.018 5.004 -4.658 1.00 52.47 95 PRO A C 1
ATOM 740 O O . PRO A 1 95 ? 8.883 5.560 -3.979 1.00 52.47 95 PRO A O 1
ATOM 743 N N . ALA A 1 96 ? 7.887 3.685 -4.626 1.00 50.00 96 ALA A N 1
ATOM 744 C CA . ALA A 1 96 ? 8.946 2.826 -4.093 1.00 50.00 96 ALA A CA 1
ATOM 745 C C . ALA A 1 96 ? 10.245 2.939 -4.951 1.00 50.00 96 ALA A C 1
ATOM 747 O O . ALA A 1 96 ? 10.874 1.951 -5.323 1.00 50.00 96 ALA A O 1
ATOM 748 N N . GLY A 1 97 ? 10.618 4.155 -5.360 1.00 46.03 97 GLY A N 1
ATOM 749 C CA . GLY A 1 97 ? 11.650 4.513 -6.315 1.00 46.03 97 GLY A CA 1
ATOM 750 C C . GLY A 1 97 ? 13.048 4.492 -5.724 1.00 46.03 97 GLY A C 1
ATOM 751 O O . GLY A 1 97 ? 14.000 4.567 -6.488 1.00 46.03 97 GLY A O 1
ATOM 752 N N . SER A 1 98 ? 13.182 4.311 -4.407 1.00 51.44 98 SER A N 1
ATOM 753 C CA . SER A 1 98 ? 14.496 4.305 -3.756 1.00 51.44 98 SER A CA 1
ATOM 754 C C . SER A 1 98 ? 14.781 3.072 -2.901 1.00 51.44 98 SER A C 1
ATOM 756 O O . SER A 1 98 ? 15.946 2.829 -2.615 1.00 51.44 98 SER A O 1
ATOM 758 N N . PHE A 1 99 ? 13.782 2.280 -2.493 1.00 55.78 99 PHE A N 1
ATOM 759 C CA . PHE A 1 99 ? 14.004 1.116 -1.630 1.00 55.78 99 PHE A CA 1
ATOM 760 C C . PHE A 1 99 ? 12.939 0.037 -1.844 1.00 55.78 99 PHE A C 1
ATOM 762 O O . PHE A 1 99 ? 11.763 0.341 -2.003 1.00 55.78 99 PHE A O 1
ATOM 769 N N . GLU A 1 100 ? 13.422 -1.201 -1.851 1.00 72.88 100 GLU A N 1
ATOM 770 C CA . GLU A 1 100 ? 12.765 -2.499 -1.678 1.00 72.88 100 GLU A CA 1
ATOM 771 C C . GLU A 1 100 ? 11.221 -2.540 -1.571 1.00 72.88 100 GLU A C 1
ATOM 773 O O . GLU A 1 100 ? 10.622 -1.919 -0.691 1.00 72.88 100 GLU A O 1
ATOM 778 N N . GLU A 1 101 ? 10.578 -3.384 -2.386 1.00 83.00 101 GLU A N 1
ATOM 779 C CA . GLU A 1 101 ? 9.155 -3.712 -2.264 1.00 83.00 101 GLU A CA 1
ATOM 780 C C . GLU A 1 101 ? 8.836 -4.242 -0.866 1.00 83.00 101 GLU A C 1
ATOM 782 O O . GLU A 1 101 ? 9.407 -5.231 -0.407 1.00 83.00 101 GLU A O 1
ATOM 787 N N . GLN A 1 102 ? 7.908 -3.590 -0.173 1.00 86.62 102 GLN A N 1
ATOM 788 C CA . GLN A 1 102 ? 7.575 -3.926 1.202 1.00 86.62 102 GLN A CA 1
ATOM 789 C C . GLN A 1 102 ? 6.446 -4.945 1.247 1.00 86.62 102 GLN A C 1
ATOM 791 O O . GLN A 1 102 ? 5.289 -4.642 0.940 1.00 86.62 102 GLN A O 1
ATOM 796 N N . ILE A 1 103 ? 6.763 -6.139 1.736 1.00 89.19 103 ILE A N 1
ATOM 797 C CA . ILE A 1 103 ? 5.785 -7.203 1.946 1.00 89.19 103 ILE A CA 1
ATOM 798 C C . ILE A 1 103 ? 5.690 -7.598 3.414 1.00 89.19 103 ILE A C 1
ATOM 800 O O . ILE A 1 103 ? 6.662 -7.562 4.170 1.00 89.19 103 ILE A O 1
ATOM 804 N N . ALA A 1 104 ? 4.498 -8.017 3.810 1.00 89.19 104 ALA A N 1
ATOM 805 C CA . ALA A 1 104 ? 4.220 -8.640 5.084 1.00 89.19 104 ALA A CA 1
ATOM 806 C C . ALA A 1 104 ? 3.920 -10.129 4.892 1.00 89.19 104 ALA A C 1
ATOM 808 O O . ALA A 1 104 ? 3.218 -10.527 3.959 1.00 89.19 104 ALA A O 1
ATOM 809 N N . VAL A 1 105 ? 4.422 -10.947 5.816 1.00 85.31 105 VAL A N 1
ATOM 810 C CA . VAL A 1 105 ? 4.104 -12.377 5.916 1.00 85.31 105 VAL A CA 1
ATOM 811 C C . VAL A 1 105 ? 3.798 -12.753 7.372 1.00 85.31 105 VAL A C 1
ATOM 813 O O . VAL A 1 105 ? 4.321 -12.111 8.292 1.00 85.31 105 VAL A O 1
ATOM 816 N N . PRO A 1 106 ? 3.000 -13.803 7.632 1.00 76.00 106 PRO A N 1
ATOM 817 C CA . PRO A 1 106 ? 2.860 -14.356 8.979 1.00 76.00 106 PRO A CA 1
ATOM 818 C C . PRO A 1 106 ? 4.218 -14.788 9.557 1.00 76.00 106 PRO A C 1
ATOM 820 O O . PRO A 1 106 ? 5.042 -15.361 8.841 1.00 76.00 106 PRO A O 1
ATOM 823 N N . THR A 1 107 ? 4.470 -14.576 10.854 1.00 69.31 107 THR A N 1
ATOM 824 C CA . THR A 1 107 ? 5.768 -14.906 11.489 1.00 69.31 107 THR A CA 1
ATOM 825 C C . THR A 1 107 ? 6.184 -16.375 11.329 1.00 69.31 107 THR A C 1
ATOM 827 O O . THR A 1 107 ? 7.370 -16.649 11.139 1.00 69.31 107 THR A O 1
ATOM 830 N N . SER A 1 108 ? 5.232 -17.316 11.292 1.00 63.88 108 SER A N 1
ATOM 831 C CA . SER A 1 108 ? 5.480 -18.746 11.013 1.00 63.88 108 SER A CA 1
ATOM 832 C C . SER A 1 108 ? 6.018 -19.021 9.600 1.00 63.88 108 SER A C 1
ATOM 834 O O . SER A 1 108 ? 6.556 -20.092 9.328 1.00 63.88 108 SER A O 1
ATOM 836 N N . SER A 1 109 ? 5.910 -18.037 8.709 1.00 63.72 109 SER A N 1
ATOM 837 C CA . SER A 1 109 ? 6.351 -18.071 7.316 1.00 63.72 109 SER A CA 1
ATOM 838 C C . SER A 1 109 ? 7.468 -17.063 7.032 1.00 63.72 109 SER A C 1
ATOM 840 O O . SER A 1 109 ? 7.706 -16.720 5.883 1.00 63.72 109 SER A O 1
ATOM 842 N N . SER A 1 110 ? 8.187 -16.593 8.057 1.00 59.62 110 SER A N 1
ATOM 843 C CA . SER A 1 110 ? 9.216 -15.542 7.949 1.00 59.62 110 SER A CA 1
ATOM 844 C C . SER A 1 110 ? 10.592 -16.018 7.460 1.00 59.62 110 SER A C 1
ATOM 846 O O . SER A 1 110 ? 11.569 -15.278 7.582 1.00 59.62 110 SER A O 1
ATOM 848 N N . ARG A 1 111 ? 10.713 -17.229 6.879 1.00 66.06 111 ARG A N 1
ATOM 849 C CA . ARG A 1 111 ? 11.991 -17.667 6.274 1.00 66.06 111 ARG A CA 1
ATOM 850 C C . ARG A 1 111 ? 12.497 -16.572 5.336 1.00 66.06 111 ARG A C 1
ATOM 852 O O . ARG A 1 111 ? 11.685 -15.990 4.619 1.00 66.06 111 ARG A O 1
ATOM 859 N N . ARG A 1 112 ? 13.801 -16.301 5.299 1.00 61.03 112 ARG A N 1
ATOM 860 C CA . ARG A 1 112 ? 14.342 -15.295 4.3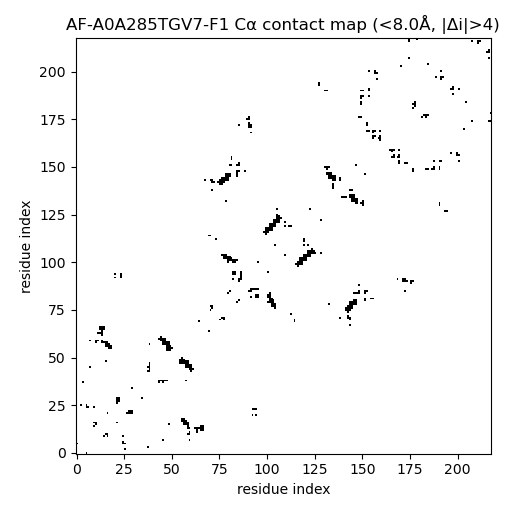74 1.00 61.03 112 ARG A CA 1
ATOM 861 C C . ARG A 1 112 ? 13.968 -15.648 2.934 1.00 61.03 112 ARG A C 1
ATOM 863 O O . ARG A 1 112 ? 13.956 -16.819 2.559 1.00 61.03 112 ARG A O 1
ATOM 870 N N . ILE A 1 113 ? 13.592 -14.635 2.171 1.00 65.88 113 ILE A N 1
ATOM 871 C CA . ILE A 1 113 ? 13.478 -14.706 0.719 1.00 65.88 113 ILE A CA 1
ATOM 872 C C . ILE A 1 113 ? 14.745 -14.034 0.198 1.00 65.88 113 ILE A C 1
ATOM 874 O O . ILE A 1 113 ? 15.113 -12.975 0.700 1.00 65.88 113 ILE A O 1
ATOM 878 N N . HIS A 1 114 ? 15.420 -14.645 -0.768 1.00 66.31 114 HIS A N 1
ATOM 879 C CA . HIS A 1 114 ? 16.536 -14.017 -1.472 1.00 66.31 114 HIS A CA 1
ATOM 880 C C . HIS A 1 114 ? 16.009 -13.373 -2.753 1.00 66.31 114 HIS A C 1
ATOM 882 O O . HIS A 1 114 ? 16.296 -13.837 -3.851 1.00 66.31 114 HIS A O 1
ATOM 888 N N . LEU A 1 115 ? 15.145 -12.371 -2.590 1.00 71.88 115 LEU A N 1
ATOM 889 C CA . LEU A 1 115 ? 14.763 -11.480 -3.676 1.00 71.88 115 LEU A CA 1
ATOM 890 C C . LEU A 1 115 ? 15.403 -10.132 -3.390 1.00 71.88 115 LEU A C 1
ATOM 892 O O . LEU A 1 115 ? 15.111 -9.514 -2.365 1.00 71.88 115 LEU A O 1
ATOM 896 N N . ASP A 1 116 ? 16.284 -9.712 -4.289 1.00 71.31 116 ASP A N 1
ATOM 897 C CA . ASP A 1 116 ? 16.835 -8.367 -4.258 1.00 71.31 116 ASP A CA 1
ATOM 898 C C . ASP A 1 116 ? 15.684 -7.364 -4.371 1.00 71.31 116 ASP A C 1
ATOM 900 O O . ASP A 1 116 ? 14.716 -7.587 -5.103 1.00 71.31 116 ASP A O 1
ATOM 904 N N . ASN A 1 117 ? 15.784 -6.255 -3.641 1.00 75.38 117 ASN A N 1
ATOM 905 C CA . ASN A 1 117 ? 14.759 -5.215 -3.611 1.00 75.38 117 ASN A CA 1
ATOM 906 C C . ASN A 1 117 ? 13.408 -5.668 -3.025 1.00 75.38 117 ASN A C 1
ATOM 908 O O . ASN A 1 117 ? 12.370 -5.182 -3.469 1.00 75.38 117 ASN A O 1
ATOM 912 N N . VAL A 1 118 ? 13.398 -6.551 -2.017 1.00 81.19 118 VAL A N 1
ATOM 913 C CA . VAL A 1 118 ? 12.187 -6.893 -1.244 1.00 81.19 118 VAL A CA 1
ATOM 914 C C . VAL A 1 118 ? 12.449 -6.807 0.262 1.00 81.19 118 VAL A C 1
ATOM 916 O O . VAL A 1 118 ? 13.202 -7.598 0.829 1.00 81.19 118 VAL A O 1
ATOM 919 N N . ALA A 1 119 ? 11.747 -5.894 0.930 1.00 83.31 119 ALA A N 1
ATOM 920 C CA . ALA A 1 119 ? 11.768 -5.726 2.374 1.00 83.31 119 ALA A CA 1
ATOM 921 C C . ALA A 1 119 ? 10.687 -6.604 3.013 1.00 83.31 119 ALA A C 1
ATOM 923 O O . ALA A 1 119 ? 9.484 -6.381 2.847 1.00 83.31 119 ALA A O 1
ATOM 924 N N . LEU A 1 120 ? 11.114 -7.591 3.800 1.00 84.25 120 LEU A N 1
ATOM 925 C CA . LEU A 1 120 ? 10.212 -8.509 4.489 1.00 84.25 120 LEU A CA 1
ATOM 926 C C . LEU A 1 120 ? 9.889 -8.024 5.906 1.00 84.25 120 LEU A C 1
ATOM 928 O O . LEU A 1 120 ? 10.766 -7.925 6.762 1.00 84.25 120 LEU A O 1
ATOM 932 N N . THR A 1 121 ? 8.605 -7.817 6.188 1.00 83.88 121 THR A N 1
ATOM 933 C CA . THR A 1 121 ? 8.087 -7.597 7.543 1.00 83.88 121 THR A CA 1
ATOM 934 C C . THR A 1 121 ? 7.347 -8.842 8.030 1.00 83.88 121 THR A C 1
ATOM 936 O O . THR A 1 121 ? 6.441 -9.341 7.367 1.00 83.88 121 THR A O 1
ATOM 939 N N . SER A 1 122 ? 7.683 -9.348 9.216 1.00 8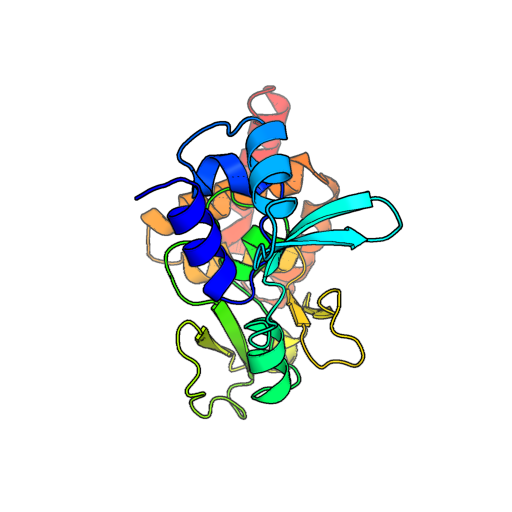0.19 122 SER A N 1
ATOM 940 C CA . SER A 1 122 ? 6.920 -10.432 9.844 1.00 80.19 122 SER A CA 1
ATOM 941 C C . SER A 1 122 ? 5.839 -9.877 10.769 1.00 80.19 122 SER A C 1
ATOM 943 O O . SER A 1 122 ? 6.150 -9.073 11.650 1.00 80.19 122 SER A O 1
ATOM 945 N N . TRP A 1 123 ? 4.596 -10.337 10.632 1.00 79.12 123 TRP A N 1
ATOM 946 C CA . TRP A 1 123 ? 3.524 -10.035 11.585 1.00 79.12 123 TRP A CA 1
ATOM 947 C C . TRP A 1 123 ? 3.212 -11.256 12.447 1.00 79.12 123 TRP A C 1
ATOM 949 O O . TRP A 1 123 ? 2.885 -12.334 11.946 1.00 79.12 123 TRP A O 1
ATOM 959 N N . SER A 1 124 ? 3.310 -11.068 13.762 1.00 71.56 124 SER A N 1
ATOM 960 C CA . SER A 1 124 ? 3.238 -12.142 14.757 1.00 71.56 124 SER A CA 1
ATOM 961 C C . SER A 1 124 ? 1.831 -12.640 15.051 1.00 71.56 124 SER A C 1
ATOM 963 O O . SER A 1 124 ? 1.687 -13.761 15.528 1.00 71.56 124 SER A O 1
ATOM 965 N N . ASN A 1 125 ? 0.799 -11.848 14.750 1.00 79.88 125 ASN A N 1
ATOM 966 C CA . ASN A 1 125 ? -0.592 -12.208 14.995 1.00 79.88 125 ASN A CA 1
ATOM 967 C C . ASN A 1 125 ? -1.331 -12.491 13.666 1.00 79.88 125 ASN A C 1
ATOM 969 O O . ASN A 1 125 ? -1.616 -11.544 12.924 1.00 79.88 125 ASN A O 1
ATOM 973 N N . PRO A 1 126 ? -1.664 -13.763 13.364 1.00 76.62 126 PRO A N 1
ATOM 974 C CA . PRO A 1 126 ? -2.351 -14.154 12.129 1.00 76.62 126 PRO A CA 1
ATOM 975 C C . PRO A 1 126 ? -3.757 -13.567 11.954 1.00 76.62 126 PRO A C 1
ATOM 977 O O . PRO A 1 126 ? -4.200 -13.380 10.822 1.00 76.62 126 PRO A O 1
ATOM 980 N N . ASP A 1 127 ? -4.465 -13.259 13.040 1.00 81.62 127 ASP A N 1
ATOM 981 C CA . ASP A 1 127 ? -5.814 -12.689 12.955 1.00 81.62 127 ASP A CA 1
ATOM 982 C C . ASP A 1 127 ? -5.754 -11.197 12.641 1.00 81.62 127 ASP A C 1
ATOM 984 O O . ASP A 1 127 ? -6.481 -10.706 11.774 1.00 81.62 127 ASP A O 1
ATOM 988 N N . LEU A 1 128 ? -4.801 -10.484 13.247 1.00 79.81 128 LEU A N 1
ATOM 989 C CA . LEU A 1 128 ? -4.518 -9.095 12.880 1.00 79.81 128 LEU A CA 1
ATOM 990 C C . LEU A 1 128 ? -3.939 -8.983 11.465 1.00 79.81 128 LEU A C 1
ATOM 992 O O . LEU A 1 128 ? -4.096 -7.944 10.821 1.00 79.81 128 LEU A O 1
ATOM 996 N N . PHE A 1 129 ? -3.297 -10.044 10.966 1.00 80.38 129 PHE A N 1
ATOM 997 C CA . PHE A 1 129 ? -2.756 -10.096 9.611 1.00 80.38 129 PHE A CA 1
ATOM 998 C C . PHE A 1 129 ? -3.839 -10.036 8.536 1.00 80.38 129 PHE A C 1
ATOM 1000 O O . PHE A 1 129 ? -3.607 -9.434 7.500 1.00 80.38 129 PHE A O 1
ATOM 1007 N N . LYS A 1 130 ? -5.036 -10.574 8.788 1.00 88.19 130 LYS A N 1
ATOM 1008 C CA . LYS A 1 130 ? -6.129 -10.600 7.799 1.00 88.19 130 LYS A CA 1
ATOM 1009 C C . LYS A 1 130 ? -6.924 -9.294 7.719 1.00 88.19 130 LYS A C 1
ATOM 1011 O O . LYS A 1 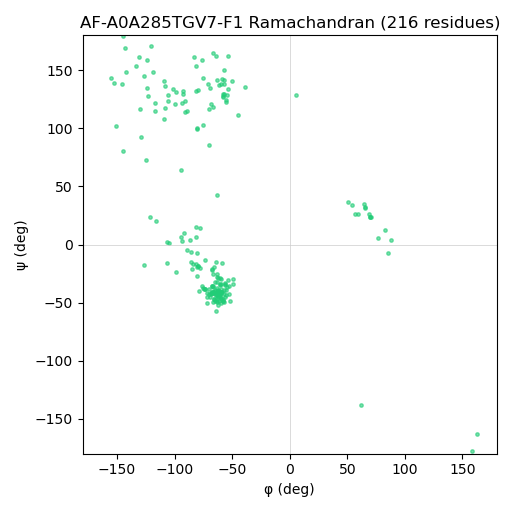130 ? -7.679 -9.091 6.770 1.00 88.19 130 LYS A O 1
ATOM 1016 N N . ILE A 1 131 ? -6.812 -8.420 8.721 1.00 92.56 131 ILE A N 1
ATOM 1017 C CA . ILE A 1 131 ? -7.613 -7.191 8.789 1.00 92.56 131 ILE A CA 1
ATOM 1018 C C . ILE A 1 131 ? -7.219 -6.252 7.652 1.00 92.56 131 ILE A C 1
ATOM 1020 O O . ILE A 1 131 ? -6.091 -5.760 7.622 1.00 92.56 131 ILE A O 1
ATOM 1024 N N . GLY A 1 132 ? -8.185 -5.959 6.780 1.00 93.75 132 GLY A N 1
ATOM 1025 C CA . GLY A 1 132 ? -8.007 -5.047 5.657 1.00 93.75 132 GLY A CA 1
ATOM 1026 C C . GLY A 1 132 ? -7.019 -5.561 4.623 1.00 93.75 132 GLY A C 1
ATOM 1027 O O . GLY A 1 132 ? -6.317 -4.757 4.034 1.00 93.75 132 GLY A O 1
ATOM 1028 N N . VAL A 1 133 ? -6.930 -6.875 4.426 1.00 93.81 133 VAL A N 1
ATOM 1029 C CA . VAL A 1 133 ? -6.164 -7.482 3.334 1.00 93.81 133 VAL A CA 1
ATOM 1030 C C . VAL A 1 133 ? -7.112 -7.849 2.199 1.00 93.81 133 VAL A C 1
ATOM 1032 O O . VAL A 1 133 ? -8.151 -8.466 2.429 1.00 93.81 133 VAL A O 1
ATOM 1035 N N . VAL A 1 134 ? -6.752 -7.464 0.977 1.00 92.56 134 VAL A N 1
ATOM 1036 C CA . VAL A 1 134 ? -7.524 -7.709 -0.247 1.00 92.56 134 VAL A CA 1
ATOM 1037 C C . VAL A 1 134 ? -6.623 -8.298 -1.332 1.00 92.56 134 VAL A C 1
ATOM 1039 O O . VAL A 1 134 ? -5.399 -8.211 -1.238 1.00 92.56 134 VAL A O 1
ATOM 1042 N N . ASN A 1 135 ? -7.212 -8.932 -2.352 1.00 88.38 135 ASN A N 1
ATOM 1043 C CA . ASN A 1 135 ? -6.440 -9.426 -3.497 1.00 88.38 135 ASN A CA 1
ATOM 1044 C C . ASN A 1 135 ? -5.751 -8.257 -4.198 1.00 88.38 135 ASN A C 1
ATOM 1046 O O . ASN A 1 135 ? -6.369 -7.212 -4.408 1.00 88.38 135 ASN A O 1
ATOM 1050 N N . PHE A 1 136 ? -4.491 -8.452 -4.575 1.00 84.50 136 PHE A N 1
ATOM 1051 C CA . PHE A 1 136 ? -3.805 -7.500 -5.429 1.00 84.50 136 PHE A CA 1
ATOM 1052 C C . PHE A 1 136 ? -4.238 -7.722 -6.884 1.00 84.50 136 PHE A C 1
ATOM 1054 O O . PHE A 1 136 ? -4.337 -8.863 -7.347 1.00 84.50 136 PHE A O 1
ATOM 1061 N N . GLU A 1 137 ? -4.572 -6.641 -7.592 1.00 73.94 137 GLU A N 1
ATOM 1062 C CA . GLU A 1 137 ? -5.052 -6.726 -8.975 1.00 73.94 137 GLU A CA 1
ATOM 1063 C C . GLU A 1 137 ? -3.990 -7.391 -9.866 1.00 73.94 137 GLU A C 1
ATOM 1065 O O . GLU A 1 137 ? -2.795 -7.163 -9.705 1.00 73.94 137 GLU A O 1
ATOM 1070 N N . GLY A 1 138 ? -4.423 -8.281 -10.763 1.00 69.69 138 GLY A N 1
ATOM 1071 C CA . GLY A 1 138 ? -3.520 -9.100 -11.583 1.00 69.69 138 GLY A CA 1
ATOM 1072 C C . GLY A 1 138 ? -3.026 -10.398 -10.925 1.00 69.69 138 GLY A C 1
ATOM 1073 O O . GLY A 1 138 ? -2.455 -11.231 -11.622 1.00 69.69 138 GLY A O 1
ATOM 1074 N N . PHE A 1 139 ? -3.309 -10.632 -9.635 1.00 72.69 139 PHE A N 1
ATOM 1075 C CA . PHE A 1 139 ? -2.882 -11.833 -8.897 1.00 72.69 139 PHE A CA 1
ATOM 1076 C C . PHE A 1 139 ? -4.066 -12.573 -8.249 1.00 72.69 139 PHE A C 1
ATOM 1078 O O . PHE A 1 139 ? -4.253 -12.530 -7.027 1.00 72.69 139 PHE A O 1
ATOM 1085 N N . PRO A 1 140 ? -4.906 -13.261 -9.046 1.00 65.25 140 PRO A N 1
ATOM 1086 C CA . PRO A 1 140 ? -6.056 -13.988 -8.521 1.00 65.25 140 PRO A CA 1
ATOM 1087 C C . PRO A 1 140 ? -5.640 -15.187 -7.652 1.00 65.25 140 PRO A C 1
ATOM 1089 O O . PRO A 1 140 ? -4.509 -15.667 -7.691 1.00 65.25 140 PRO A O 1
ATOM 1092 N N . ASN A 1 141 ? -6.598 -15.720 -6.889 1.00 72.38 141 ASN A N 1
ATOM 1093 C CA . ASN A 1 141 ? -6.454 -16.957 -6.104 1.00 72.38 141 ASN A CA 1
ATOM 1094 C C . ASN A 1 141 ? -5.428 -16.894 -4.959 1.00 72.38 141 ASN A C 1
ATOM 1096 O O . ASN A 1 141 ? -4.819 -17.903 -4.610 1.00 72.38 141 ASN A O 1
ATOM 1100 N N . GLY A 1 142 ? -5.254 -15.720 -4.348 1.00 67.56 142 GLY A N 1
ATOM 1101 C CA . GLY A 1 142 ? -4.441 -15.564 -3.141 1.00 67.56 142 GLY A CA 1
ATOM 1102 C C . GLY A 1 142 ? -2.939 -15.731 -3.357 1.00 67.56 142 GLY A C 1
ATOM 1103 O O . GLY A 1 142 ? -2.206 -16.059 -2.425 1.00 67.56 142 GLY A O 1
ATOM 1104 N N . GLN A 1 143 ? -2.485 -15.506 -4.589 1.00 81.19 143 GLN A N 1
ATOM 1105 C CA . GLN A 1 143 ? -1.069 -15.505 -4.938 1.00 81.19 143 GLN A CA 1
ATOM 1106 C C . GLN A 1 143 ? -0.350 -14.291 -4.346 1.00 81.19 143 GLN A C 1
ATOM 1108 O O . GLN A 1 143 ? 0.729 -14.437 -3.773 1.00 81.19 143 GLN A O 1
ATOM 1113 N N . LEU A 1 144 ? -0.978 -13.116 -4.417 1.00 86.75 144 LEU A N 1
ATOM 1114 C CA . LEU A 1 144 ? -0.469 -11.885 -3.834 1.00 86.75 144 LEU A CA 1
ATOM 1115 C C . LEU A 1 144 ? -1.632 -11.026 -3.344 1.00 86.75 144 LEU A C 1
ATOM 1117 O O . LEU A 1 144 ? -2.671 -10.899 -3.993 1.00 86.75 144 LEU A O 1
ATOM 1121 N N . PHE A 1 145 ? -1.445 -10.435 -2.176 1.00 92.31 145 PHE A N 1
ATOM 1122 C CA . PHE A 1 145 ? -2.422 -9.572 -1.540 1.00 92.31 145 PHE A CA 1
ATOM 1123 C C . PHE A 1 145 ? -1.840 -8.182 -1.314 1.00 92.31 145 PHE A C 1
ATOM 1125 O O . PHE A 1 145 ? -0.639 -7.962 -1.451 1.00 92.31 145 PHE A O 1
ATOM 1132 N N . ILE A 1 146 ? -2.689 -7.247 -0.912 1.00 92.56 146 ILE A N 1
ATOM 1133 C CA . ILE A 1 146 ? -2.316 -5.887 -0.533 1.00 92.56 146 ILE A CA 1
ATOM 1134 C C . ILE A 1 146 ? -3.183 -5.444 0.652 1.00 92.56 146 ILE A C 1
ATOM 1136 O O . ILE A 1 146 ? -4.329 -5.884 0.788 1.00 92.56 146 ILE A O 1
ATOM 1140 N N . THR A 1 147 ? -2.656 -4.603 1.543 1.00 94.75 147 THR A N 1
ATOM 1141 C CA . THR A 1 147 ? -3.513 -3.937 2.534 1.00 94.75 147 THR A CA 1
ATOM 1142 C C . THR A 1 147 ? -4.409 -2.919 1.842 1.00 94.75 147 THR A C 1
ATOM 1144 O O . THR A 1 147 ? -3.936 -2.172 1.003 1.00 94.75 147 THR A O 1
ATOM 1147 N N . ASP A 1 148 ? -5.699 -2.874 2.163 1.00 95.38 148 ASP A N 1
ATOM 1148 C CA . ASP A 1 148 ? -6.615 -1.861 1.641 1.00 95.38 148 ASP A CA 1
ATOM 1149 C C . ASP A 1 148 ? -6.219 -0.449 2.120 1.00 95.38 148 ASP A C 1
ATOM 1151 O O . ASP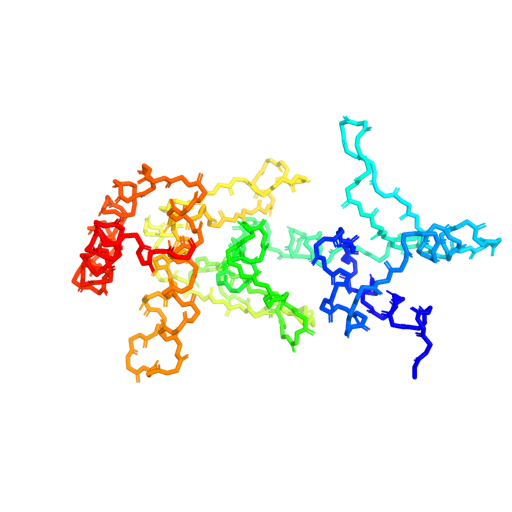 A 1 148 ? -5.506 -0.331 3.122 1.00 95.38 148 ASP A O 1
ATOM 1155 N N . PRO A 1 149 ? -6.709 0.627 1.475 1.00 95.12 149 PRO A N 1
ATOM 1156 C CA . PRO A 1 149 ? -6.268 1.989 1.780 1.00 95.12 149 PRO A CA 1
ATOM 1157 C C . PRO A 1 149 ? -6.367 2.374 3.266 1.00 95.12 149 PRO A C 1
ATOM 1159 O O . PRO A 1 149 ? -5.435 2.951 3.830 1.00 95.12 149 PRO A O 1
ATOM 1162 N N . ALA A 1 150 ? -7.463 2.003 3.939 1.00 95.25 150 ALA A N 1
ATOM 1163 C CA . ALA A 1 150 ? -7.669 2.311 5.354 1.00 95.25 150 ALA A CA 1
ATOM 1164 C C . ALA A 1 150 ? -6.654 1.579 6.240 1.00 95.25 150 ALA A C 1
ATOM 1166 O O . ALA A 1 150 ? -6.102 2.159 7.180 1.00 95.25 150 ALA A O 1
ATOM 1167 N N . ARG A 1 151 ? -6.383 0.304 5.938 1.00 94.31 151 ARG A N 1
ATOM 1168 C CA . ARG A 1 151 ? -5.364 -0.472 6.643 1.00 94.31 151 ARG A CA 1
ATOM 1169 C C . ARG A 1 151 ? -3.955 0.047 6.354 1.00 94.31 151 ARG A C 1
ATOM 1171 O O . ARG A 1 151 ? -3.158 0.137 7.286 1.00 94.31 151 ARG A O 1
ATOM 1178 N N . THR A 1 152 ? -3.654 0.405 5.107 1.00 93.19 152 THR A N 1
ATOM 1179 C CA . THR A 1 152 ? -2.352 0.946 4.703 1.00 93.19 152 THR A CA 1
ATOM 1180 C C . THR A 1 152 ? -2.008 2.211 5.484 1.00 93.19 152 THR A C 1
ATOM 1182 O O . THR A 1 152 ? -0.918 2.280 6.049 1.00 93.19 152 THR A O 1
ATOM 1185 N N . VAL A 1 153 ? -2.932 3.177 5.570 1.00 92.44 153 VAL A N 1
ATOM 1186 C CA . VAL A 1 153 ? -2.736 4.421 6.338 1.00 92.44 153 VAL A CA 1
ATOM 1187 C C . VAL A 1 153 ? -2.492 4.121 7.817 1.00 92.44 153 VAL A C 1
ATOM 1189 O O . VAL A 1 153 ? -1.554 4.650 8.411 1.00 92.44 153 VAL A O 1
ATOM 1192 N N . LEU A 1 154 ? -3.285 3.227 8.415 1.00 90.94 154 LEU A N 1
ATOM 1193 C CA . LEU A 1 154 ? -3.118 2.836 9.818 1.00 90.94 154 LEU A CA 1
ATOM 1194 C C . LEU A 1 154 ? -1.760 2.200 10.110 1.00 90.94 154 LEU A C 1
ATOM 1196 O O . LEU A 1 154 ? -1.138 2.512 11.126 1.00 90.94 154 LEU A O 1
ATOM 1200 N N . ASP A 1 155 ? -1.288 1.312 9.236 1.00 88.25 155 ASP A N 1
ATOM 1201 C CA . ASP A 1 155 ? 0.015 0.677 9.414 1.00 88.25 155 ASP A CA 1
ATOM 1202 C C . ASP A 1 155 ? 1.163 1.697 9.359 1.00 88.25 155 ASP A C 1
ATOM 1204 O O . ASP A 1 155 ? 2.190 1.459 9.998 1.00 88.25 155 ASP A O 1
ATOM 1208 N N . GLN A 1 156 ? 0.993 2.841 8.679 1.00 86.69 156 GLN A N 1
ATOM 1209 C CA . GLN A 1 156 ? 1.968 3.931 8.761 1.00 86.69 156 GLN A CA 1
ATOM 1210 C C . GLN A 1 156 ? 2.035 4.482 10.179 1.00 86.69 156 GLN A C 1
ATOM 1212 O O . GLN A 1 156 ? 3.093 4.381 10.790 1.00 86.69 156 GLN A O 1
ATOM 1217 N N . PHE A 1 157 ? 0.914 4.943 10.747 1.00 84.50 157 PHE A N 1
ATOM 1218 C CA . PHE A 1 157 ? 0.863 5.471 12.121 1.00 84.50 157 PHE A CA 1
ATOM 1219 C C . PHE A 1 157 ? 1.411 4.485 13.165 1.00 84.50 157 PHE A C 1
ATOM 1221 O O . PHE A 1 157 ? 2.110 4.874 14.097 1.00 84.50 157 PHE A O 1
ATOM 1228 N N . ARG A 1 158 ? 1.180 3.179 12.987 1.00 79.31 158 ARG A N 1
ATOM 1229 C CA . ARG A 1 158 ? 1.745 2.151 13.880 1.00 79.31 158 ARG A CA 1
ATOM 1230 C C . ARG A 1 158 ? 3.266 2.028 13.768 1.00 79.31 158 ARG A C 1
ATOM 1232 O O . ARG A 1 158 ? 3.930 1.757 14.764 1.00 79.31 158 ARG A O 1
ATOM 1239 N N . ARG A 1 159 ? 3.829 2.204 12.568 1.00 68.81 159 ARG A N 1
ATOM 1240 C CA . ARG A 1 159 ? 5.282 2.174 12.315 1.00 68.81 159 ARG A CA 1
ATOM 1241 C C . ARG A 1 159 ? 5.980 3.484 12.694 1.00 68.81 159 ARG A C 1
ATOM 1243 O O . ARG A 1 159 ? 7.205 3.489 12.826 1.00 68.81 159 ARG A O 1
ATOM 1250 N N . THR A 1 160 ? 5.240 4.584 12.838 1.00 57.69 160 THR A N 1
ATOM 1251 C CA . THR A 1 160 ? 5.797 5.902 13.182 1.00 57.69 160 THR A CA 1
ATOM 1252 C C . THR A 1 160 ? 5.969 6.123 14.682 1.00 57.69 160 THR A C 1
ATOM 1254 O O . THR A 1 160 ? 6.722 7.013 15.068 1.00 57.69 160 THR A O 1
ATOM 1257 N N . GLN A 1 161 ? 5.351 5.292 15.529 1.00 55.72 161 GLN A N 1
ATOM 1258 C CA . GLN A 1 161 ? 5.478 5.332 16.991 1.00 55.72 161 GLN A CA 1
ATOM 1259 C C . GLN A 1 161 ? 6.951 5.490 17.427 1.00 55.72 161 GLN A C 1
ATOM 1261 O O . GLN A 1 161 ? 7.779 4.597 17.240 1.00 55.72 161 GLN A O 1
ATOM 1266 N N . GLY A 1 162 ? 7.284 6.659 17.988 1.00 47.41 162 GLY A N 1
ATOM 1267 C CA . GLY A 1 162 ? 8.633 7.010 18.454 1.00 47.41 162 GLY A CA 1
ATOM 1268 C C . GLY A 1 162 ? 9.577 7.635 17.411 1.00 47.41 162 GLY A C 1
ATOM 1269 O O . GLY A 1 162 ? 10.733 7.901 17.736 1.00 47.41 162 GLY A O 1
ATOM 1270 N N . ARG A 1 163 ? 9.123 7.904 16.177 1.00 54.34 163 ARG A N 1
ATOM 1271 C CA . ARG A 1 163 ? 9.918 8.492 15.081 1.00 54.34 163 ARG A CA 1
ATOM 1272 C C . ARG A 1 163 ? 9.203 9.692 14.442 1.00 54.34 163 ARG A C 1
ATOM 1274 O O . ARG A 1 163 ? 8.482 9.534 13.462 1.00 54.34 163 ARG A O 1
ATOM 1281 N N . ARG A 1 164 ? 9.503 10.904 14.936 1.00 49.41 164 ARG A N 1
ATOM 1282 C CA . ARG A 1 164 ? 8.900 12.192 14.506 1.00 49.41 164 ARG A CA 1
ATOM 1283 C C . ARG A 1 164 ? 8.862 12.435 12.984 1.00 49.41 164 ARG A C 1
ATOM 1285 O O . ARG A 1 164 ? 7.958 13.108 12.510 1.00 49.41 164 ARG A O 1
ATOM 1292 N N . ASN A 1 165 ? 9.813 11.895 12.214 1.00 49.09 165 ASN A N 1
ATOM 1293 C CA . ASN A 1 165 ? 9.889 12.119 10.761 1.00 49.09 165 ASN A CA 1
ATOM 1294 C C . ASN A 1 165 ? 8.995 11.177 9.933 1.00 49.09 165 ASN A C 1
ATOM 1296 O O . ASN A 1 165 ? 8.725 11.475 8.776 1.00 49.09 165 ASN A O 1
ATOM 1300 N N . ASN A 1 166 ? 8.509 10.062 10.492 1.00 57.38 166 ASN A N 1
ATOM 1301 C CA . ASN A 1 166 ? 7.583 9.188 9.762 1.00 57.38 166 ASN A CA 1
ATOM 1302 C C . ASN A 1 166 ? 6.139 9.735 9.780 1.00 57.38 166 ASN A C 1
ATOM 1304 O O . ASN A 1 166 ? 5.327 9.351 8.939 1.00 57.38 166 ASN A O 1
ATOM 1308 N N . ASP A 1 167 ? 5.817 10.641 10.710 1.00 69.06 167 ASP A N 1
ATOM 1309 C CA . ASP A 1 167 ? 4.458 11.156 10.923 1.00 69.06 167 ASP A CA 1
ATOM 1310 C C . ASP A 1 167 ? 3.942 12.014 9.758 1.00 69.06 167 ASP A C 1
ATOM 1312 O O . ASP A 1 167 ? 2.737 12.215 9.630 1.00 69.06 167 ASP A O 1
ATOM 1316 N N . GLU A 1 168 ? 4.821 12.560 8.916 1.00 79.69 168 GLU A N 1
ATOM 1317 C CA . GLU A 1 168 ? 4.422 13.368 7.757 1.00 79.69 168 GLU A CA 1
ATOM 1318 C C . GLU A 1 168 ? 3.811 12.520 6.645 1.00 79.69 168 GLU A C 1
ATOM 1320 O O . GLU A 1 168 ? 2.681 12.788 6.248 1.00 79.69 168 GLU A O 1
ATOM 1325 N N . VAL A 1 169 ? 4.478 11.434 6.247 1.00 82.12 169 VAL A N 1
ATOM 1326 C CA . VAL A 1 169 ? 3.961 10.494 5.238 1.00 82.12 169 VAL A CA 1
ATOM 1327 C C . VAL A 1 169 ? 2.627 9.893 5.686 1.00 82.12 169 VAL A C 1
ATOM 1329 O O . VAL A 1 169 ? 1.696 9.773 4.894 1.00 82.12 169 VAL A O 1
ATOM 1332 N N . ALA A 1 170 ? 2.497 9.548 6.972 1.00 87.19 170 ALA A N 1
ATOM 1333 C CA . ALA A 1 170 ? 1.252 9.014 7.521 1.00 87.19 170 ALA A CA 1
ATOM 1334 C C . ALA A 1 170 ? 0.100 10.038 7.468 1.00 87.19 170 ALA A C 1
ATOM 1336 O O . ALA A 1 170 ? -1.021 9.694 7.083 1.00 87.19 170 ALA A O 1
ATOM 1337 N N . ARG A 1 171 ? 0.370 11.303 7.824 1.00 87.75 171 ARG A N 1
ATOM 1338 C CA . ARG A 1 171 ? -0.618 12.395 7.767 1.00 87.75 171 ARG A CA 1
ATOM 1339 C C . ARG A 1 171 ? -1.001 12.754 6.337 1.00 87.75 171 ARG A C 1
ATOM 1341 O O . ARG A 1 171 ? -2.181 12.959 6.072 1.00 87.75 171 ARG A O 1
ATOM 1348 N N . GLU A 1 172 ? -0.031 12.810 5.436 1.00 88.69 172 GLU A N 1
ATOM 1349 C CA . GLU A 1 172 ? -0.257 13.066 4.017 1.00 88.69 172 GLU A CA 1
ATOM 1350 C C . GLU A 1 172 ? -1.130 11.972 3.395 1.00 88.69 172 GLU A C 1
ATOM 1352 O O . GLU A 1 172 ? -2.146 12.272 2.771 1.00 88.69 172 GLU A O 1
ATOM 1357 N N . ALA A 1 173 ? -0.798 10.703 3.641 1.00 91.88 173 ALA A N 1
ATOM 1358 C CA . ALA A 1 173 ? -1.586 9.573 3.167 1.00 91.88 173 ALA A CA 1
ATOM 1359 C C . ALA A 1 173 ? -3.024 9.600 3.707 1.00 91.88 173 ALA A C 1
ATOM 1361 O O . ALA A 1 173 ? -3.970 9.336 2.965 1.00 91.88 173 ALA A O 1
ATOM 1362 N N . LEU A 1 174 ? -3.205 9.954 4.986 1.00 93.50 174 LEU A N 1
ATOM 1363 C CA . LEU A 1 174 ? -4.530 10.131 5.583 1.00 93.50 174 LEU A CA 1
ATOM 1364 C C . LEU A 1 174 ? -5.315 11.263 4.906 1.00 93.50 174 LEU A C 1
ATOM 1366 O O . LEU A 1 174 ? -6.497 11.087 4.617 1.00 93.50 174 LEU A O 1
ATOM 1370 N N . ALA A 1 175 ? -4.676 12.406 4.650 1.00 91.62 175 ALA A N 1
ATOM 1371 C CA . ALA A 1 175 ? -5.313 13.541 3.987 1.00 91.62 175 ALA A CA 1
ATOM 1372 C C . ALA A 1 175 ? -5.730 13.192 2.551 1.00 91.62 175 ALA A C 1
ATOM 1374 O O . ALA A 1 175 ? -6.881 13.419 2.183 1.00 91.62 175 ALA A O 1
ATOM 1375 N N . ARG A 1 176 ? -4.840 12.559 1.776 1.00 92.62 176 ARG A N 1
ATOM 1376 C CA . ARG A 1 176 ? -5.133 12.087 0.413 1.00 92.62 176 ARG A CA 1
ATOM 1377 C C . ARG A 1 176 ? -6.284 11.089 0.396 1.00 92.62 176 ARG A C 1
ATOM 1379 O O . ARG A 1 176 ? -7.214 11.250 -0.386 1.00 92.62 176 ARG A O 1
ATOM 1386 N N . LEU A 1 177 ? -6.263 10.096 1.288 1.00 94.88 177 LEU A N 1
ATOM 1387 C CA . LEU A 1 177 ? -7.337 9.108 1.371 1.00 94.88 177 LEU A CA 1
ATOM 1388 C C . LEU A 1 177 ? -8.678 9.767 1.712 1.00 94.88 177 LEU A C 1
ATOM 1390 O O . LEU A 1 177 ? -9.701 9.431 1.125 1.00 94.88 177 LEU A O 1
ATOM 1394 N N . TYR A 1 178 ? -8.682 10.721 2.640 1.00 93.44 178 TYR A N 1
ATOM 1395 C CA . TYR A 1 178 ? -9.894 11.445 3.010 1.00 93.44 178 TYR A CA 1
ATOM 1396 C C . TYR A 1 178 ? -10.433 12.330 1.879 1.00 93.44 178 TYR A C 1
ATOM 1398 O O . TYR A 1 178 ? -11.648 12.421 1.713 1.00 93.44 178 TYR A O 1
ATOM 1406 N N . ALA A 1 179 ? -9.548 12.946 1.091 1.00 90.12 179 ALA A N 1
ATOM 1407 C CA . ALA A 1 179 ? -9.924 13.706 -0.097 1.00 90.12 179 ALA A CA 1
ATOM 1408 C C . ALA A 1 179 ? -10.516 12.805 -1.198 1.00 90.12 179 ALA A C 1
ATOM 1410 O O . ALA A 1 179 ? -11.444 13.216 -1.891 1.00 90.12 179 ALA A O 1
ATOM 1411 N N . GLN A 1 180 ? -10.016 11.570 -1.339 1.00 90.00 180 GLN A N 1
ATOM 1412 C CA . GLN A 1 180 ? -10.553 10.572 -2.272 1.00 90.00 180 GLN A CA 1
ATOM 1413 C C . GLN A 1 180 ? -11.912 10.009 -1.818 1.00 90.00 180 GLN A C 1
ATOM 1415 O O . GLN A 1 180 ? -12.828 9.873 -2.627 1.00 90.00 180 GLN A O 1
ATOM 1420 N N . ASP A 1 181 ? -12.042 9.663 -0.534 1.00 88.94 181 ASP A N 1
ATOM 1421 C CA . ASP A 1 181 ? -13.245 9.075 0.057 1.00 88.94 181 ASP A CA 1
ATOM 1422 C C . ASP A 1 181 ? -13.357 9.458 1.539 1.00 88.94 181 ASP A C 1
ATOM 1424 O O . ASP A 1 181 ? -12.731 8.859 2.415 1.00 88.94 181 ASP A O 1
ATOM 1428 N N . ASN A 1 182 ? -14.213 10.429 1.856 1.00 84.56 182 ASN A N 1
ATOM 1429 C CA . ASN A 1 182 ? -14.400 10.884 3.234 1.00 84.56 182 ASN A CA 1
ATOM 1430 C C . ASN A 1 182 ? -15.020 9.815 4.161 1.00 84.56 182 ASN A C 1
ATOM 1432 O O . ASN A 1 182 ? -14.874 9.893 5.387 1.00 84.56 182 ASN A O 1
ATOM 1436 N N . SER A 1 183 ? -15.674 8.791 3.601 1.00 88.38 183 SER A N 1
ATOM 1437 C CA . SER A 1 183 ? -16.279 7.696 4.361 1.00 88.38 183 SER A CA 1
ATOM 1438 C C . SER A 1 183 ? -15.229 6.729 4.922 1.00 88.38 183 SER A C 1
ATOM 1440 O O . SER A 1 183 ? -15.514 5.977 5.867 1.00 88.38 183 SER A O 1
ATOM 1442 N N . CYS A 1 184 ? -13.981 6.825 4.435 1.00 90.06 184 CYS A N 1
ATOM 1443 C CA . CYS A 1 184 ? -12.844 6.023 4.878 1.00 90.06 184 CYS A CA 1
ATOM 1444 C C . CYS A 1 184 ? -12.622 6.081 6.398 1.00 90.06 184 CYS A C 1
ATOM 1446 O O . CYS A 1 184 ? -12.203 5.086 6.995 1.00 90.06 184 CYS A O 1
ATOM 1448 N N . LEU A 1 185 ? -12.963 7.203 7.051 1.00 92.38 185 LEU A N 1
ATOM 1449 C CA . LEU A 1 185 ? -12.750 7.415 8.485 1.00 92.38 185 LEU A CA 1
ATOM 1450 C C . LEU A 1 185 ? -13.483 6.386 9.353 1.00 92.38 185 LEU A C 1
ATOM 1452 O O . LEU A 1 185 ? -12.968 5.983 10.397 1.00 92.38 185 LEU A O 1
ATOM 1456 N N . THR A 1 186 ? -14.660 5.925 8.922 1.00 92.31 186 THR A N 1
ATOM 1457 C CA . THR A 1 186 ? -15.416 4.889 9.644 1.00 92.31 186 THR A CA 1
ATOM 1458 C C . THR A 1 186 ? -14.647 3.571 9.632 1.00 92.31 186 THR A C 1
ATOM 1460 O O . THR A 1 186 ? -14.457 2.938 10.671 1.00 92.31 186 THR A O 1
ATOM 1463 N N . LYS A 1 187 ? -14.143 3.179 8.457 1.00 94.81 187 LYS A N 1
ATOM 1464 C CA . LYS A 1 187 ? -13.367 1.949 8.268 1.00 94.81 187 LYS A CA 1
ATOM 1465 C C . LYS A 1 187 ? -12.030 2.006 9.010 1.00 94.81 187 LYS A C 1
ATOM 1467 O O . LYS A 1 187 ? -11.666 1.041 9.680 1.00 94.81 187 LYS A O 1
ATOM 1472 N N . ILE A 1 188 ? -11.360 3.159 8.969 1.00 93.94 188 ILE A N 1
ATOM 1473 C CA . ILE A 1 188 ? -10.159 3.448 9.760 1.00 93.94 188 ILE A CA 1
ATOM 1474 C C . ILE A 1 188 ? -10.445 3.268 11.255 1.00 93.94 188 ILE A C 1
ATOM 1476 O O . ILE A 1 188 ? -9.714 2.547 11.926 1.00 93.94 188 ILE A O 1
ATOM 1480 N N . GLY A 1 189 ? -11.528 3.848 11.780 1.00 92.94 189 GLY A N 1
ATOM 1481 C CA . GLY A 1 189 ? -11.901 3.694 13.189 1.00 92.94 189 GLY A CA 1
ATOM 1482 C C . GLY A 1 189 ? -12.103 2.228 13.589 1.00 92.94 189 GLY A C 1
ATOM 1483 O O . GLY A 1 189 ? -11.539 1.774 14.585 1.00 92.94 189 GLY A O 1
ATOM 1484 N N . VAL A 1 190 ? -12.838 1.460 12.775 1.00 94.75 190 VAL A N 1
ATOM 1485 C CA . VAL A 1 190 ? -13.073 0.023 13.010 1.00 94.75 190 VAL A CA 1
ATOM 1486 C C . VAL A 1 190 ? -11.762 -0.762 13.042 1.00 94.75 190 VAL A C 1
ATOM 1488 O O . VAL A 1 190 ? -11.555 -1.591 13.930 1.00 94.75 190 VAL A O 1
ATOM 1491 N N . TYR A 1 191 ? -10.869 -0.526 12.084 1.00 95.00 191 TYR A N 1
ATOM 1492 C CA . TYR A 1 191 ? -9.579 -1.209 12.039 1.00 95.00 191 TYR A CA 1
ATOM 1493 C C . TYR A 1 191 ? -8.670 -0.796 13.194 1.00 95.00 191 TYR A C 1
ATOM 1495 O O . TYR A 1 191 ? -8.045 -1.665 13.797 1.00 95.00 191 TYR A O 1
ATOM 1503 N N . ALA A 1 192 ? -8.639 0.487 13.554 1.00 92.31 192 ALA A N 1
ATOM 1504 C CA . ALA A 1 192 ? -7.798 0.992 14.630 1.00 92.31 192 ALA A CA 1
ATOM 1505 C C . ALA A 1 192 ? -8.163 0.380 15.989 1.00 92.31 192 ALA A C 1
ATOM 1507 O O . ALA A 1 192 ? -7.274 0.023 16.760 1.00 92.31 192 ALA A O 1
ATOM 1508 N N . VAL A 1 193 ? -9.460 0.188 16.260 1.00 93.00 193 VAL A N 1
ATOM 1509 C CA . VAL A 1 193 ? -9.927 -0.524 17.461 1.00 93.00 193 VAL A CA 1
ATOM 1510 C C . VAL A 1 193 ? -9.459 -1.978 17.443 1.00 93.00 193 VAL A C 1
ATOM 1512 O O . VAL A 1 193 ? -8.865 -2.441 18.414 1.00 93.00 193 VAL A O 1
ATOM 1515 N N . LYS A 1 194 ? -9.661 -2.694 16.329 1.00 91.94 194 LYS A N 1
ATOM 1516 C CA . LYS A 1 194 ? -9.250 -4.104 16.212 1.00 91.94 194 LYS A CA 1
ATOM 1517 C C . LYS A 1 194 ? -7.734 -4.297 16.321 1.00 91.94 194 LYS A C 1
ATOM 1519 O O . LYS A 1 194 ? -7.288 -5.330 16.806 1.00 91.94 194 LYS A O 1
ATOM 1524 N N . LEU A 1 195 ? -6.951 -3.322 15.861 1.00 87.56 195 LEU A N 1
ATOM 1525 C CA . LEU A 1 195 ? -5.486 -3.344 15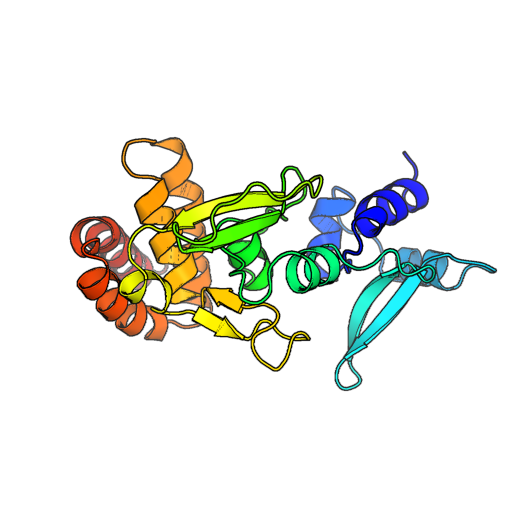.892 1.00 87.56 195 LEU A CA 1
ATOM 1526 C C . LEU A 1 195 ? -4.895 -2.766 17.186 1.00 87.56 195 LEU A C 1
ATOM 1528 O O . LEU A 1 195 ? -3.676 -2.811 17.351 1.00 87.56 195 LEU A O 1
ATOM 1532 N N . GLY A 1 196 ? -5.728 -2.234 18.088 1.00 87.69 196 GLY A N 1
ATOM 1533 C CA . GLY A 1 196 ? -5.289 -1.635 19.349 1.00 87.69 196 GLY A CA 1
ATOM 1534 C C . GLY A 1 196 ? -4.535 -0.309 19.194 1.00 87.69 196 GLY A C 1
ATOM 1535 O O . GLY A 1 196 ? -3.760 0.041 20.073 1.00 87.69 196 GLY A O 1
ATOM 1536 N N . CYS A 1 197 ? -4.742 0.421 18.094 1.00 86.25 197 CYS A N 1
ATOM 1537 C CA . CYS A 1 197 ? -4.010 1.649 17.746 1.00 86.25 197 CYS A CA 1
ATOM 1538 C C . CYS A 1 197 ? -4.932 2.872 17.574 1.00 86.25 197 CYS A C 1
ATOM 1540 O O . CYS A 1 197 ? -4.620 3.816 16.851 1.00 86.25 197 CYS A O 1
ATOM 1542 N N . PHE A 1 198 ? -6.118 2.856 18.193 1.00 88.88 198 PHE A N 1
ATOM 1543 C CA . PHE A 1 198 ? -7.082 3.957 18.076 1.00 88.88 198 PHE A CA 1
ATOM 1544 C C . PHE A 1 198 ? -6.533 5.282 18.623 1.00 88.88 198 PHE A C 1
ATOM 1546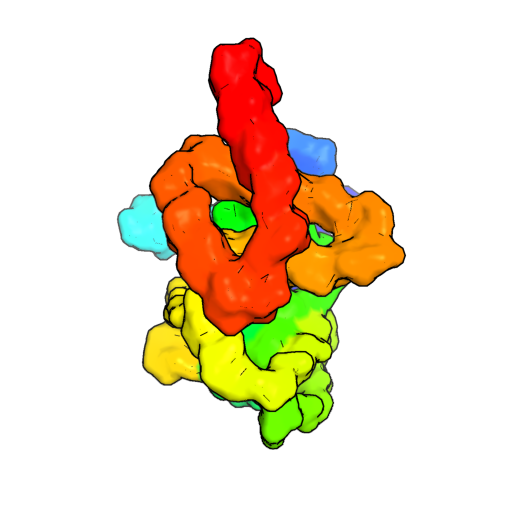 O O . PHE A 1 198 ? -6.720 6.326 17.999 1.00 88.88 198 PHE A O 1
ATOM 1553 N N . ALA A 1 199 ? -5.819 5.233 19.752 1.00 86.44 199 ALA A N 1
ATOM 1554 C CA . ALA A 1 199 ? -5.208 6.411 20.370 1.00 86.44 199 ALA A CA 1
ATOM 1555 C C . ALA A 1 199 ? -4.190 7.104 19.449 1.00 86.44 199 ALA A C 1
ATOM 1557 O O . ALA A 1 199 ? -4.037 8.320 19.518 1.00 86.44 199 ALA A O 1
ATOM 1558 N N . ASP A 1 200 ? -3.556 6.343 18.557 1.00 83.69 200 ASP A N 1
ATOM 1559 C CA . ASP A 1 200 ? -2.497 6.837 17.679 1.00 83.69 200 ASP A CA 1
ATOM 1560 C C . ASP A 1 200 ? -3.063 7.674 16.531 1.00 83.69 200 ASP A C 1
ATOM 1562 O O . ASP A 1 200 ? -2.466 8.664 16.126 1.00 83.69 200 ASP A O 1
ATOM 1566 N N . ILE A 1 201 ? -4.236 7.299 16.011 1.00 87.50 201 ILE A N 1
ATOM 1567 C CA . ILE A 1 201 ? -4.833 7.956 14.841 1.00 87.50 201 ILE A CA 1
ATOM 1568 C C . ILE A 1 201 ? -5.900 8.996 15.198 1.00 87.50 201 ILE A C 1
ATOM 1570 O O . ILE A 1 201 ? -6.150 9.917 14.418 1.00 87.50 201 ILE A O 1
ATOM 1574 N N . ALA A 1 202 ? -6.530 8.885 16.372 1.00 89.69 202 ALA A N 1
ATOM 1575 C CA . ALA A 1 202 ? -7.628 9.763 16.772 1.00 89.69 202 ALA A CA 1
ATOM 1576 C C . ALA A 1 202 ? -7.281 11.269 16.726 1.00 89.69 202 ALA A C 1
ATOM 1578 O O . ALA A 1 202 ? -8.089 12.025 16.175 1.00 89.69 202 ALA A O 1
ATOM 1579 N N . PRO A 1 203 ? -6.101 11.731 17.200 1.00 89.62 203 PRO A N 1
ATOM 1580 C CA . PRO A 1 203 ? -5.734 13.146 17.117 1.00 89.62 203 PRO A CA 1
ATOM 1581 C C . PRO A 1 203 ? -5.651 13.650 15.671 1.00 89.62 203 PRO A C 1
ATOM 1583 O O . PRO A 1 203 ? -6.138 14.733 15.358 1.00 89.62 203 PRO A O 1
ATOM 1586 N N . HIS A 1 204 ? -5.102 12.841 14.763 1.00 89.50 204 HIS A N 1
ATOM 1587 C CA . HIS A 1 204 ? -4.942 13.211 13.356 1.00 89.50 204 HIS A CA 1
ATOM 1588 C C . HIS A 1 204 ? -6.280 13.284 12.618 1.00 89.50 204 HIS A C 1
ATOM 1590 O O . HIS A 1 204 ? -6.501 14.199 11.827 1.00 89.50 204 HIS A O 1
ATOM 1596 N N . VAL A 1 205 ? -7.206 12.370 12.920 1.00 89.94 205 VAL A N 1
ATOM 1597 C CA . VAL A 1 205 ? -8.574 12.415 12.380 1.00 89.94 205 VAL A CA 1
ATOM 1598 C C . VAL A 1 205 ? -9.318 13.654 12.875 1.00 89.94 205 VAL A C 1
ATOM 1600 O O . VAL A 1 205 ? -10.038 14.285 12.100 1.00 89.94 205 VAL A O 1
ATOM 1603 N N . GLN A 1 206 ? -9.146 14.025 14.147 1.00 88.94 206 GLN A N 1
ATOM 1604 C CA . GLN A 1 206 ? -9.754 15.234 14.698 1.00 88.94 206 GLN A CA 1
ATOM 1605 C C . GLN A 1 206 ? -9.213 16.493 14.006 1.00 88.94 206 GLN A C 1
ATOM 1607 O O . GLN A 1 206 ? -10.005 17.305 13.528 1.00 88.94 206 GLN A O 1
ATOM 1612 N N . MET A 1 207 ? -7.888 16.605 13.869 1.00 87.44 207 MET A N 1
ATOM 1613 C CA . MET A 1 207 ? -7.248 17.717 13.157 1.00 87.44 207 MET A CA 1
ATOM 1614 C C . MET A 1 207 ? -7.734 17.830 11.708 1.00 87.44 207 MET A C 1
ATOM 1616 O O . MET A 1 207 ? -8.020 18.927 11.242 1.00 87.44 207 MET A O 1
ATOM 1620 N N . LEU A 1 208 ? -7.878 16.708 10.997 1.00 87.31 208 LEU A N 1
ATOM 1621 C CA . LEU A 1 208 ? -8.348 16.700 9.611 1.00 87.31 208 LEU A CA 1
ATOM 1622 C C . LEU A 1 208 ? -9.801 17.187 9.487 1.00 87.31 208 LEU A C 1
ATOM 1624 O O . LEU A 1 208 ? -10.123 17.999 8.616 1.00 87.31 208 LEU A O 1
ATOM 1628 N N . LYS A 1 209 ? -10.681 16.740 10.393 1.00 85.69 209 LYS A N 1
ATOM 1629 C CA . LYS A 1 209 ? -12.073 17.213 10.462 1.00 85.69 209 LYS A CA 1
ATOM 1630 C C . LYS A 1 209 ? -12.146 18.707 10.757 1.00 85.69 209 LYS A C 1
ATOM 1632 O O . LYS A 1 209 ? -12.991 19.395 10.192 1.00 85.69 209 LYS A O 1
ATOM 1637 N N . GLU A 1 210 ? -11.288 19.205 11.640 1.00 86.00 210 GLU A N 1
ATOM 1638 C CA . GLU A 1 210 ? -11.196 20.632 11.947 1.00 86.00 210 GLU A CA 1
ATOM 1639 C C . GLU A 1 210 ? -10.687 21.425 10.744 1.00 86.00 210 GLU A C 1
ATOM 1641 O O . GLU A 1 210 ? -11.363 22.362 10.334 1.00 86.00 210 GLU A O 1
ATOM 1646 N N . ALA A 1 211 ? -9.589 21.011 10.108 1.00 83.44 211 ALA A N 1
ATOM 1647 C CA . ALA A 1 211 ? -9.057 21.659 8.907 1.00 83.44 211 ALA A CA 1
ATOM 1648 C C . ALA A 1 211 ? -10.103 21.751 7.781 1.00 83.44 211 ALA A C 1
ATOM 1650 O O . ALA A 1 211 ? -10.233 22.792 7.139 1.00 83.44 211 ALA A O 1
ATOM 1651 N N . THR A 1 212 ? -10.918 20.706 7.604 1.00 80.50 212 THR A N 1
ATOM 1652 C CA . THR A 1 212 ? -12.014 20.697 6.620 1.00 80.50 212 THR A CA 1
ATOM 1653 C C . THR A 1 212 ? -13.065 21.773 6.915 1.00 80.50 212 THR A C 1
ATOM 1655 O O . THR A 1 212 ? -13.530 22.438 5.995 1.00 80.50 212 THR A O 1
ATOM 1658 N N . LYS A 1 213 ? -13.416 22.009 8.190 1.00 81.94 213 LYS A N 1
ATOM 1659 C CA . LYS A 1 213 ? -14.377 23.067 8.574 1.00 81.94 213 LYS A CA 1
ATOM 1660 C C . LYS A 1 213 ? -13.891 24.468 8.206 1.00 81.94 213 LYS A C 1
ATOM 1662 O O . LYS A 1 213 ? -14.710 25.353 7.987 1.00 81.94 213 LYS A O 1
ATOM 1667 N N . TRP A 1 214 ? -12.577 24.661 8.164 1.00 72.62 214 TRP A N 1
ATOM 1668 C CA . TRP A 1 214 ? -11.945 25.936 7.843 1.00 72.62 214 TRP A CA 1
ATOM 1669 C C . TRP A 1 214 ? -11.570 26.072 6.358 1.00 72.62 214 TRP A C 1
ATOM 1671 O O . TRP A 1 214 ? -10.932 27.057 6.000 1.00 72.62 214 TRP A O 1
ATOM 1681 N N . ASN A 1 215 ? -11.950 25.119 5.491 1.00 75.50 215 ASN A N 1
ATOM 1682 C CA . ASN A 1 215 ? -11.482 25.029 4.097 1.00 75.50 215 ASN A CA 1
ATOM 1683 C C . ASN A 1 215 ? -9.942 25.025 3.978 1.00 75.50 215 ASN A C 1
ATOM 1685 O O . ASN A 1 215 ? -9.382 25.577 3.035 1.00 75.50 215 ASN A O 1
ATOM 1689 N N . LEU A 1 216 ? -9.261 24.424 4.958 1.00 62.72 216 LEU A N 1
ATOM 1690 C CA . LEU A 1 216 ? -7.798 24.306 5.022 1.00 62.72 216 LEU A CA 1
ATOM 1691 C C . LEU A 1 216 ? -7.302 22.895 4.673 1.00 62.72 216 LEU A C 1
ATOM 1693 O O . LEU A 1 216 ? -6.106 22.627 4.774 1.00 62.72 216 LEU A O 1
ATOM 1697 N N . ALA A 1 217 ? -8.209 21.974 4.338 1.00 60.81 217 ALA A N 1
ATOM 1698 C CA . ALA A 1 217 ? -7.822 20.658 3.848 1.00 60.81 217 ALA A CA 1
ATOM 1699 C C . ALA A 1 217 ? -7.237 20.787 2.423 1.00 60.81 217 ALA A C 1
ATOM 1701 O O . ALA A 1 217 ? -7.767 21.590 1.650 1.00 60.81 217 ALA A O 1
ATOM 1702 N N . PRO A 1 218 ? -6.147 20.061 2.110 1.00 52.69 218 PRO A N 1
ATOM 1703 C CA . PRO A 1 218 ? -5.505 20.088 0.796 1.00 52.69 218 PRO A CA 1
ATOM 1704 C C . PRO A 1 218 ? -6.398 19.538 -0.321 1.00 52.69 218 PRO A C 1
ATOM 1706 O O . PRO A 1 218 ? -7.283 18.702 -0.021 1.00 52.69 218 PRO A O 1
#

Sequence (218 aa):
MTQRETLLEYLRGGRILRHRDIPGVFGGSVQPSTLTRLVNEPDSPVEAVIEKGKHIGYQLTTFEPDIYQKIAASRPGAVLCGASALYHWDLTDNPAGSFEEQIAVPTSSSRRIHLDNVALTSWSNPDLFKIGVVNFEGFPNGQLFITDPARTVLDQFRRTQGRRNNDEVAREALARLYAQDNSCLTKIGVYAVKLGCFADIAPHVQMLKEATKWNLAP

Radius of gyration: 18.71 Å; Cα contacts (8 Å, |Δi|>4): 308; chains: 1; bounding box: 38×45×54 Å

pLDDT: mean 78.81, std 11.75, range [46.03, 95.38]

Solvent-accessible surface area (backbone atoms only — not comparable to full-atom values): 12253 Å² total; per-residue (Å²): 132,51,74,66,55,48,50,51,58,61,25,72,57,42,35,68,51,32,77,84,45,40,41,70,74,69,77,36,90,69,60,68,68,58,56,53,47,57,38,69,37,87,88,36,58,33,40,79,39,68,55,99,89,37,84,56,30,36,30,49,64,72,71,59,70,27,52,66,53,52,44,25,72,77,36,63,54,31,24,33,27,60,60,41,27,29,34,77,66,68,30,44,86,62,60,65,79,85,57,43,50,28,31,34,35,48,45,96,64,55,70,86,73,96,51,86,61,52,42,82,41,65,41,85,48,69,72,71,61,56,60,48,54,39,75,31,90,96,28,74,93,57,27,26,26,24,39,36,71,49,41,30,36,50,54,39,55,68,70,21,70,96,38,84,79,48,50,54,62,28,50,47,20,46,51,46,44,39,70,76,38,68,71,45,59,60,57,32,51,57,49,23,57,76,70,72,43,41,83,76,48,50,63,58,55,51,51,51,58,52,30,49,77,69,71,64,55,126

Mean predicted aligned error: 11.55 Å

Secondary structure (DSSP, 8-state):
--HHHHHHHHHTTT--EEGGGHHHHHTSPPPHHHHHHHHSSTT-SEEEEEETTEEEEEEESS----HHHHHHHHSTTEEE-HHHHHHHTTS-SS-S-SS-EEEEEEGGG-PPP--TTEEEEEES-HHHHHTTEEEPTT-TTTTEEEE-HHHHHHHHHHHHTT-TTTHHHHHHHHHHHHHH-TTHHHHHHHHHHHHT-HHHHHHHHHHHHHHHHTT---

Nearest PDB structures (foldseek):
  6y8q-assembly3_C  TM=6.003E-01  e=2.788E-07  Streptococcus agalactiae
  7kfq-assembly1_A  TM=6.817E-01  e=9.454E-01  Variovorax paradoxus
  5j6x-assembly2_B  TM=6.624E-01  e=1.285E+00  Danio rerio
  3cjn-assembly1_A-2  TM=6.796E-01  e=4.385E+00  Ruegeria pomeroyi DSS-3
  6g51-assembly1_v  TM=5.351E-01  e=7.619E+00  Homo sapiens

Organism: NCBI:txid220697

Foldseek 3Di:
DDPLVLVCVVQVLVDFAFPLLCCVSVVHDDDPVVVVCLQPPVVRQKHFDADPNDGGGMHGVPCPDHNLNVCLVQDQQKEFAEQCQCVVVVLDSDHCRPAAGETEDEQVPQDDDPDPRHDYDYDPDPVLVPQQKDCDPPGPDRSYIYRHLLRRLLVQLVVCVPPPVSVVSSLSSVLVVCVVPVVSVVSNCVSCVVVVNNVSCVVSVVVQVVCVVVVNRD